Protein AF-A0A9X3MSH6-F1 (afdb_monomer)

Sequence (312 aa):
MRGTDGAGSTRRVRLQATALGAIVAVDGIVASFLGAPAWLAVLYVVLGCALAWARIAFARPRRGAAPEPPPAESPAVATTADAGAAAARRAIGYTCVPNTSNGDLRGHTEDVTAFCEERGLALQTVVHDVESPGPESRPTLAWALEQIAKQQAEVLVVPRLRDLSSNVANLAPLLRWFESDQRTLMALDLQLDTSTEAGRLAAVAIVGVGGWEHERISERTRRGLEAARSRGGAQGRTAVADIPELQERIARLRDEGMTLQAIADVLNEEGVPTLRGGAMWRPSSVQRATGYRRPSAATRGIELPKLKPPEI

Organism: NCBI:txid490573

Foldseek 3Di:
DDDDDPVVVVVVVVVVLVVVLVVLLVVLVVCVVVPDDPVVSVVSNVVSVVVSVVCVVPPDDDDDDDDDDDDDDDDDDDDDDDDPPPQAAEEEEEFEEQDPPPPPVVVFVVVQVVVCVVVSHRYPYHDYHHDDPDLDDPVRVLVRLVCCLVLVGAEYEYQALCRLDVALQLCLVVLVVQLDCSHWYAYNVVRQTSNDPVNNVVSVVSSVVRVVVVVVVVVVVVVVLVVCVVVVNDPDQDALVVPVVSLVVLVVVVVVVDALQRSQVVCVVVPPQDSVRDPGGDSVSSCVSPVDDDDPPPSCRSPRDDHDPDDD

Solvent-accessible surface area (backbone atoms only — not comparable to full-atom values): 18529 Å² total; per-residue (Å²): 142,82,86,76,79,73,65,60,59,63,50,52,56,51,54,54,53,54,50,55,54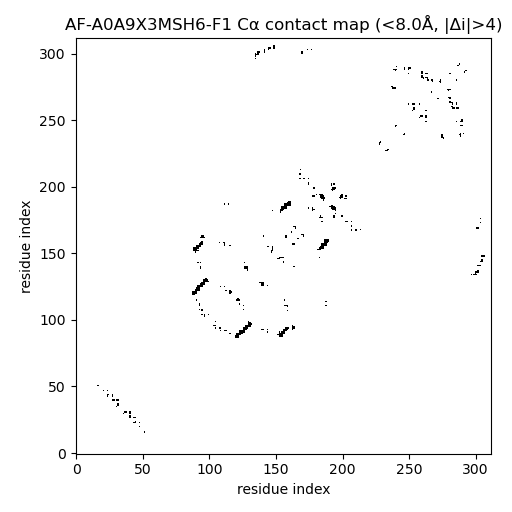,50,53,57,53,53,51,44,51,54,44,49,78,72,72,49,64,73,68,56,46,52,51,53,54,52,51,52,50,49,55,53,46,50,52,59,74,68,57,73,80,90,74,82,94,74,92,79,82,85,80,83,90,83,80,85,78,83,81,84,88,82,74,74,85,74,73,56,54,32,23,36,32,43,45,48,34,80,56,86,60,69,64,62,58,50,52,47,49,52,52,46,50,52,51,27,59,78,67,56,34,41,67,75,51,75,44,64,43,70,57,66,101,60,81,59,80,54,65,46,58,47,48,55,49,42,37,37,72,70,64,73,21,34,32,43,38,25,50,39,67,60,47,81,34,96,42,55,66,68,38,37,65,54,51,60,67,27,72,45,95,77,33,26,46,32,22,60,73,74,69,37,33,36,80,41,71,69,24,40,53,49,49,53,49,53,36,53,54,32,46,52,53,51,51,55,52,51,51,50,51,50,53,50,51,51,56,34,45,76,70,70,44,72,92,65,80,75,53,50,79,78,36,62,72,63,31,54,50,55,48,49,48,45,74,74,66,50,50,50,56,57,52,18,49,53,40,45,76,72,62,58,80,47,80,80,75,48,98,61,61,42,38,70,58,48,42,44,43,74,66,54,69,76,77,67,80,64,77,53,59,86,76,71,72,80,78,78,75,80,88,126

Secondary structure (DSSP, 8-state):
----TTHHHHHHHHHHHHHHHHHHHHHHHHHHHTT--HHHHHHHHHHHHHHHHHHHHH--------PPPPPPP--PPP-------PPPPEEEEEEEESS--HHHHHHHHHHHHHHHHHTT-EEEEEEEEE--SSS---HHHHHHHHHHHTTS-SEEEES-GGGS-SSHHHHHHHHHHT-STT-EEEETTTTEETTSHHHHHHHHHHHHHHHHHHHHHHHHHHHHHHHHHHTT--SSS--GGG-HHHHHHHHHHHHTT--HHHHHHHHHHTTPPPTT--SS--HHHHHHHTT-PPPP-------PPPPPPP--

Mean predicted aligned error: 18.39 Å

InterPro domains:
  IPR006119 Resolvase, N-terminal catalytic domain [PF00239] (92-233)
  IPR006119 Resolvase, N-terminal catalytic domain [PS51736] (90-232)
  IPR006119 Resolvase, N-terminal catalytic domain [SM00857] (91-234)
  IPR036162 Resolvase-like, N-terminal catalytic domain superfamily [G3DSA:3.40.50.1390] (87-241)
  IPR036162 Resolvase-like, N-terminal catalytic domain superfamily [SSF53041] (90-232)
  IPR050639 Site-specific recombinase resolvase [PTHR30461] (108-289)

Radius of gyration: 30.48 Å; Cα contacts (8 Å, |Δi|>4): 297; chains: 1; bounding box: 66×67×85 Å

pLDDT: mean 75.5, std 17.94, range [31.62, 98.12]

Nearest PDB structures (foldseek):
  3g13-assembly1_A  TM=7.850E-01  e=4.3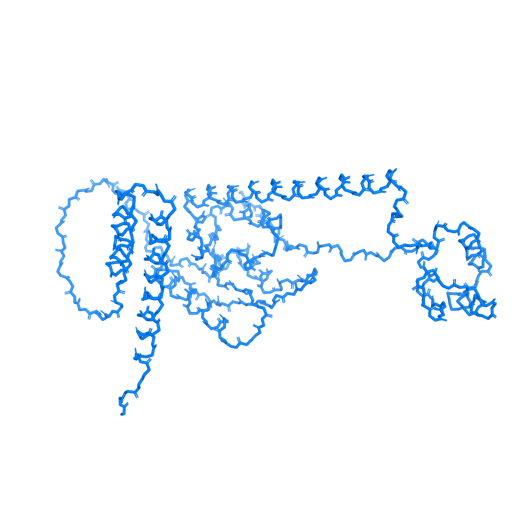08E-06  Clostridioides difficile 630
  6dgc-assembly2_C  TM=8.596E-01  e=5.372E-04  Sulfolobus sp. L00 11
  6dgc-assembly2_D  TM=7.191E-01  e=2.632E-03  Sulfolobus sp. L00 11
  6mmp-assembly1_A  TM=4.135E-01  e=2.305E-01  Rattus norvegicus
  6mmi-assembly1_C  TM=3.729E-01  e=2.750E-01  Rattus norvegicus

Structure (mmCIF, N/CA/C/O backbone):
data_AF-A0A9X3MSH6-F1
#
_entry.id   AF-A0A9X3MSH6-F1
#
loop_
_atom_site.group_PDB
_atom_site.id
_atom_site.type_symbol
_atom_site.label_atom_id
_atom_site.label_alt_id
_atom_site.label_comp_id
_atom_site.label_asym_id
_atom_site.label_entity_id
_atom_site.label_seq_id
_atom_site.pdbx_PDB_ins_code
_atom_site.Cartn_x
_atom_site.Cartn_y
_atom_site.Cartn_z
_atom_site.occupancy
_atom_site.B_iso_or_equiv
_atom_site.auth_seq_id
_atom_site.auth_comp_id
_atom_site.auth_asym_id
_atom_site.auth_atom_id
_atom_site.pdbx_PDB_model_num
ATOM 1 N N . MET A 1 1 ? 14.018 -8.384 43.658 1.00 40.84 1 MET A N 1
ATOM 2 C CA . MET A 1 1 ? 15.058 -7.530 43.042 1.00 40.84 1 MET A CA 1
ATOM 3 C C . MET A 1 1 ? 14.356 -6.428 42.257 1.00 40.84 1 MET A C 1
ATOM 5 O O . MET A 1 1 ? 13.610 -6.733 41.339 1.00 40.84 1 MET A O 1
ATOM 9 N N . ARG A 1 2 ? 14.475 -5.178 42.722 1.00 43.47 2 ARG A N 1
ATOM 10 C CA . ARG A 1 2 ? 13.930 -3.943 42.121 1.00 43.47 2 ARG A CA 1
ATOM 11 C C . ARG A 1 2 ? 15.082 -3.168 41.469 1.00 43.47 2 ARG A C 1
ATOM 13 O O . ARG A 1 2 ? 16.170 -3.167 42.032 1.00 43.47 2 ARG A O 1
ATOM 20 N N . GLY A 1 3 ? 14.775 -2.418 40.408 1.00 43.56 3 GLY A N 1
ATOM 21 C CA . GLY A 1 3 ? 15.677 -1.481 39.715 1.00 43.56 3 GLY A CA 1
ATOM 22 C C . GLY A 1 3 ? 16.283 -2.143 38.475 1.00 43.56 3 GLY A C 1
ATOM 23 O O . GLY A 1 3 ? 16.769 -3.253 38.590 1.00 43.56 3 GLY A O 1
ATOM 24 N N . THR A 1 4 ? 16.236 -1.573 37.267 1.00 48.19 4 THR A N 1
ATOM 25 C CA . THR A 1 4 ? 16.742 -0.225 36.956 1.00 48.19 4 THR A CA 1
ATOM 26 C C . THR A 1 4 ? 16.254 0.362 35.614 1.00 48.19 4 THR A C 1
ATOM 28 O O . THR A 1 4 ? 16.920 1.240 35.095 1.00 48.19 4 THR A O 1
ATOM 31 N N . ASP A 1 5 ? 15.112 -0.006 35.025 1.00 49.47 5 ASP A N 1
ATOM 32 C CA . ASP A 1 5 ? 14.883 0.389 33.607 1.00 49.47 5 ASP A CA 1
ATOM 33 C C . ASP A 1 5 ? 14.123 1.716 33.375 1.00 49.47 5 ASP A C 1
ATOM 35 O O . ASP A 1 5 ? 14.126 2.264 32.274 1.00 49.47 5 ASP A O 1
ATOM 39 N N . GLY A 1 6 ? 13.542 2.324 34.417 1.00 45.12 6 GLY A N 1
ATOM 40 C CA . GLY A 1 6 ? 12.770 3.577 34.296 1.00 45.12 6 GLY A CA 1
ATOM 41 C C . GLY A 1 6 ? 13.587 4.881 34.315 1.00 45.12 6 GLY A C 1
ATOM 42 O O . GLY A 1 6 ? 13.075 5.943 33.954 1.00 45.12 6 GLY A O 1
ATOM 43 N N . ALA A 1 7 ? 14.854 4.834 34.736 1.00 47.25 7 ALA A N 1
ATOM 44 C CA . ALA A 1 7 ? 15.689 6.032 34.887 1.00 47.25 7 ALA A CA 1
ATOM 45 C C . ALA A 1 7 ? 16.349 6.483 33.566 1.00 47.25 7 ALA A C 1
ATOM 47 O O . ALA A 1 7 ? 16.775 7.632 33.439 1.00 47.25 7 ALA A O 1
ATOM 48 N N . GLY A 1 8 ? 16.428 5.594 32.568 1.00 45.44 8 GLY A N 1
ATOM 49 C CA . GLY A 1 8 ? 17.098 5.860 31.293 1.00 45.44 8 GLY A CA 1
ATOM 50 C C .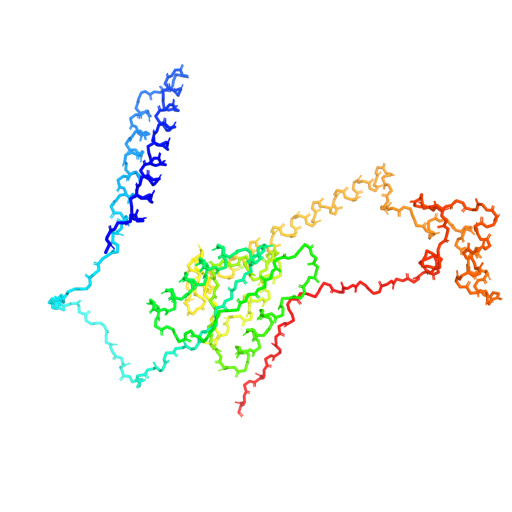 GLY A 1 8 ? 16.282 6.710 30.313 1.00 45.44 8 GLY A C 1
ATOM 51 O O . GLY A 1 8 ? 16.854 7.547 29.613 1.00 45.44 8 GLY A O 1
ATOM 52 N N . SER A 1 9 ? 14.955 6.539 30.268 1.00 50.00 9 SER A N 1
ATOM 53 C CA . SER A 1 9 ? 14.085 7.267 29.327 1.00 50.00 9 SER A CA 1
ATOM 54 C C . SER A 1 9 ? 13.833 8.709 29.775 1.00 50.00 9 SER A C 1
ATOM 56 O O . SER A 1 9 ? 13.952 9.643 28.984 1.00 50.00 9 SER A O 1
ATOM 58 N N . THR A 1 10 ? 13.614 8.914 31.075 1.00 53.12 10 THR A N 1
ATOM 59 C CA . THR A 1 10 ? 13.426 10.240 31.683 1.00 53.12 10 THR A CA 1
ATOM 60 C C . THR A 1 10 ? 14.673 11.118 31.571 1.00 53.12 10 THR A C 1
ATOM 62 O O . THR A 1 10 ? 14.549 12.336 31.436 1.00 53.12 10 THR A O 1
ATOM 65 N N . ARG A 1 11 ? 15.878 10.531 31.551 1.00 51.97 11 ARG A N 1
ATOM 66 C CA . ARG A 1 11 ? 17.133 11.274 31.356 1.00 51.97 11 ARG A CA 1
ATOM 67 C C . ARG A 1 11 ? 17.339 11.706 29.899 1.00 51.97 11 ARG A C 1
ATOM 69 O O . ARG A 1 11 ? 17.747 12.840 29.674 1.00 51.97 11 ARG A O 1
ATOM 76 N N . ARG A 1 12 ? 16.995 10.860 28.916 1.00 54.19 12 ARG A N 1
ATOM 77 C CA . ARG A 1 12 ? 17.108 11.196 27.479 1.00 54.19 12 ARG A CA 1
ATOM 78 C C . ARG A 1 12 ? 16.113 12.272 27.045 1.00 54.19 12 ARG A C 1
ATOM 80 O O . ARG A 1 12 ? 16.507 13.198 26.346 1.00 54.19 12 ARG A O 1
ATOM 87 N N . VAL A 1 13 ? 14.869 12.206 27.525 1.00 57.00 13 VAL A N 1
ATOM 88 C CA . VAL A 1 13 ? 13.840 13.217 27.215 1.00 57.00 13 VAL A CA 1
ATOM 89 C C . VAL A 1 13 ? 14.193 14.577 27.831 1.00 57.00 13 VAL A C 1
ATOM 91 O O . VAL A 1 13 ? 14.039 15.607 27.177 1.00 57.00 13 VAL A O 1
ATOM 94 N N . ARG A 1 14 ? 14.757 14.598 29.050 1.00 54.31 14 ARG A N 1
ATOM 95 C CA . ARG A 1 14 ? 15.257 15.837 29.675 1.00 54.31 14 ARG A CA 1
ATOM 96 C C . ARG A 1 14 ? 16.461 16.426 28.931 1.00 54.31 14 ARG A C 1
ATOM 98 O O . ARG A 1 14 ? 16.490 17.635 28.739 1.00 54.31 14 ARG A O 1
ATOM 105 N N . LEU A 1 15 ? 17.395 15.593 28.458 1.00 55.84 15 LEU A N 1
ATOM 106 C CA . LEU A 1 15 ? 18.552 16.039 27.666 1.00 55.84 15 LEU A CA 1
ATOM 107 C C . LEU A 1 15 ? 18.157 16.610 26.291 1.00 55.84 15 LEU A C 1
ATOM 109 O O . LEU A 1 15 ? 18.722 17.615 25.859 1.00 55.84 15 LEU A O 1
ATOM 113 N N . GLN A 1 16 ? 17.166 16.017 25.616 1.00 55.81 16 GLN A N 1
ATOM 114 C CA . GLN A 1 16 ? 16.663 16.521 24.331 1.00 55.81 16 GLN A CA 1
ATOM 115 C C . GLN A 1 16 ? 15.885 17.838 24.481 1.00 55.81 16 GLN A C 1
ATOM 117 O O . GLN A 1 16 ? 16.025 18.729 23.643 1.00 55.81 16 GLN A O 1
ATOM 122 N N . ALA A 1 17 ? 15.135 18.009 25.575 1.00 53.81 17 ALA A N 1
ATOM 123 C CA . ALA A 1 17 ? 14.451 19.266 25.881 1.00 53.81 17 ALA A CA 1
ATOM 124 C C . ALA A 1 17 ? 15.436 20.409 26.195 1.00 53.81 17 ALA A C 1
ATOM 126 O O . ALA A 1 17 ? 15.242 21.530 25.727 1.00 53.81 17 ALA A O 1
ATOM 127 N N . THR A 1 18 ? 16.532 20.130 26.913 1.00 58.53 18 THR A N 1
ATOM 128 C CA . THR A 1 18 ? 17.587 21.130 27.159 1.00 58.53 18 THR A CA 1
ATOM 129 C C . THR A 1 18 ? 18.365 21.502 25.894 1.00 58.53 18 THR A C 1
ATOM 131 O O . THR A 1 18 ? 18.750 22.658 25.743 1.00 58.53 18 THR A O 1
ATOM 134 N N . ALA A 1 19 ? 18.556 20.565 24.957 1.00 57.84 19 ALA A N 1
ATOM 135 C CA . ALA A 1 19 ? 19.253 20.831 23.696 1.00 57.84 19 ALA A CA 1
ATOM 136 C C . ALA A 1 19 ? 18.435 21.728 22.747 1.00 57.84 19 ALA A C 1
ATOM 138 O O . ALA A 1 19 ? 18.983 22.658 22.162 1.00 57.84 19 ALA A O 1
ATOM 139 N N . LEU A 1 20 ? 17.119 21.509 22.643 1.00 58.44 20 LEU A N 1
ATOM 140 C CA . LEU A 1 20 ? 16.232 22.356 21.831 1.00 58.44 20 LEU A CA 1
ATOM 141 C C . LEU A 1 20 ? 16.085 23.772 22.410 1.00 58.44 20 LEU A C 1
ATOM 143 O O . LEU A 1 20 ? 16.087 24.738 21.652 1.00 58.44 20 LEU A O 1
ATOM 147 N N . GLY A 1 21 ? 16.032 23.914 23.740 1.00 56.41 21 GLY A N 1
ATOM 148 C CA . GLY A 1 21 ? 16.024 25.228 24.395 1.00 56.41 21 GLY A CA 1
ATOM 149 C C . GLY A 1 21 ? 17.319 26.021 24.177 1.00 56.41 21 GLY A C 1
ATOM 150 O O . GLY A 1 21 ? 17.270 27.229 23.954 1.00 56.41 21 GLY A O 1
ATOM 151 N N . ALA A 1 22 ? 18.473 25.344 24.173 1.00 61.78 22 ALA A N 1
ATOM 152 C CA . ALA A 1 22 ? 19.767 25.978 23.919 1.00 61.78 22 ALA A CA 1
ATOM 153 C C . ALA A 1 22 ? 19.915 26.465 22.465 1.00 61.78 22 ALA A C 1
ATOM 155 O O . ALA A 1 22 ? 20.451 27.547 22.243 1.00 61.78 22 ALA A O 1
ATOM 156 N N . ILE A 1 23 ? 19.397 25.718 21.482 1.00 65.00 23 ILE A N 1
ATOM 157 C CA . ILE A 1 23 ? 19.461 26.101 20.060 1.00 65.00 23 ILE A CA 1
ATOM 158 C C . ILE A 1 23 ? 18.631 27.366 19.787 1.00 65.00 23 ILE A C 1
ATOM 160 O O . ILE A 1 23 ? 19.117 28.285 19.135 1.00 65.00 23 ILE A O 1
ATOM 164 N N . VAL A 1 24 ? 17.422 27.467 20.351 1.00 59.78 24 VAL A N 1
ATOM 165 C CA . VAL A 1 24 ? 16.549 28.647 20.174 1.00 59.78 24 VAL A CA 1
ATOM 166 C C . VAL A 1 24 ? 17.110 29.890 20.882 1.00 59.78 24 VAL A C 1
ATOM 168 O O . VAL A 1 24 ? 16.964 31.006 20.385 1.00 59.78 24 VAL A O 1
ATOM 171 N N . ALA A 1 25 ? 17.801 29.716 22.014 1.00 57.38 25 ALA A N 1
ATOM 172 C CA . ALA A 1 25 ? 18.450 30.818 22.725 1.00 57.38 25 ALA A CA 1
ATOM 173 C C . ALA A 1 25 ? 19.680 31.368 21.979 1.00 57.38 25 ALA A C 1
ATOM 175 O O . ALA A 1 25 ? 19.896 32.579 21.970 1.00 57.38 25 ALA A O 1
ATOM 176 N N . VAL A 1 26 ? 20.466 30.503 21.327 1.00 64.69 26 VAL A N 1
ATOM 177 C CA . VAL A 1 26 ? 21.629 30.920 20.525 1.00 64.69 26 VAL A CA 1
ATOM 178 C C . VAL A 1 26 ? 21.187 31.699 19.280 1.00 64.69 26 VAL A C 1
ATOM 180 O O . VAL A 1 26 ? 21.786 32.727 18.970 1.00 64.69 26 VAL A O 1
ATOM 183 N N . ASP A 1 27 ? 20.096 31.294 18.628 1.00 60.06 27 ASP A N 1
ATOM 184 C CA . ASP A 1 27 ? 19.586 31.965 17.421 1.00 60.06 27 ASP 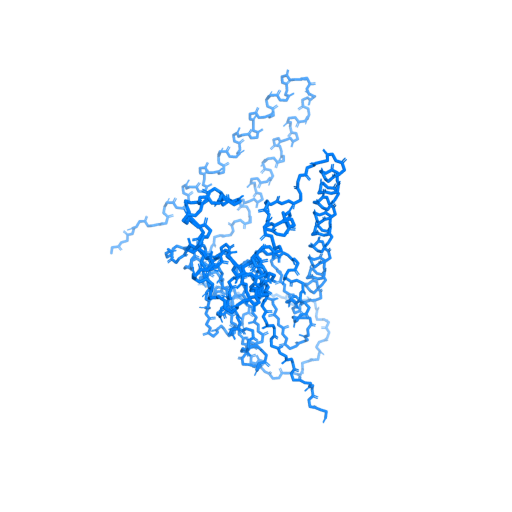A CA 1
ATOM 185 C C . ASP A 1 27 ? 19.000 33.362 17.716 1.00 60.06 27 ASP A C 1
ATOM 187 O O . ASP A 1 27 ? 19.209 34.317 16.966 1.00 60.06 27 ASP A O 1
ATOM 191 N N . GLY A 1 28 ? 18.350 33.536 18.875 1.00 58.09 28 GLY A N 1
ATOM 192 C CA . GLY A 1 28 ? 17.875 34.849 19.335 1.00 58.09 28 GLY A CA 1
ATOM 193 C C . GLY A 1 28 ? 19.005 35.843 19.650 1.00 58.09 28 GLY A C 1
ATOM 194 O O . GLY A 1 28 ? 18.851 37.054 19.449 1.00 58.09 28 GLY A O 1
ATOM 195 N N . ILE A 1 29 ? 20.164 35.343 20.095 1.00 60.81 29 ILE A N 1
ATOM 196 C CA . ILE A 1 29 ? 21.363 36.162 20.330 1.00 60.81 29 ILE A CA 1
ATOM 197 C C . ILE A 1 29 ? 21.981 36.579 18.988 1.00 60.81 29 ILE A C 1
ATOM 199 O O . ILE A 1 29 ? 22.297 37.755 18.809 1.00 60.81 29 ILE A O 1
ATOM 203 N N . VAL A 1 30 ? 22.071 35.668 18.012 1.00 64.19 30 VAL A N 1
ATOM 204 C CA . VAL A 1 30 ? 22.568 35.970 16.654 1.00 64.19 30 VAL A CA 1
ATOM 205 C C . VAL A 1 30 ? 21.676 36.997 15.941 1.00 64.19 30 VAL A C 1
ATOM 207 O O . VAL A 1 30 ? 22.193 37.944 15.348 1.00 64.19 30 VAL A O 1
ATOM 210 N N . ALA A 1 31 ? 20.349 36.896 16.074 1.00 58.22 31 ALA A N 1
ATOM 211 C CA . ALA A 1 31 ? 19.411 37.879 15.524 1.00 58.22 31 ALA A CA 1
ATOM 212 C C . ALA A 1 31 ? 19.576 39.286 16.139 1.00 58.22 31 ALA A C 1
ATOM 214 O O . ALA A 1 31 ? 19.413 40.288 15.441 1.00 58.22 31 ALA A O 1
ATOM 215 N N . SER A 1 32 ? 19.963 39.379 17.419 1.00 59.44 32 SER A N 1
ATOM 216 C CA . SER A 1 32 ? 20.231 40.663 18.090 1.00 59.44 32 SER A CA 1
ATOM 217 C C . SER A 1 32 ? 21.532 41.321 17.608 1.00 59.44 32 SER A C 1
ATOM 219 O O . SER A 1 32 ? 21.587 42.542 17.474 1.00 59.44 32 SER A O 1
ATOM 221 N N . PHE A 1 33 ? 22.561 40.533 17.270 1.00 65.94 33 PHE A N 1
ATOM 222 C CA . PHE A 1 33 ? 23.806 41.048 16.677 1.00 65.94 33 PHE A CA 1
ATOM 223 C C . PHE A 1 33 ? 23.645 41.521 15.218 1.00 65.94 33 PHE A C 1
ATOM 225 O O . PHE A 1 33 ? 24.469 42.296 14.739 1.00 65.94 33 PHE A O 1
ATOM 232 N N . LEU A 1 34 ? 22.571 41.116 14.530 1.00 68.31 34 LEU A N 1
ATOM 233 C CA . LEU A 1 34 ? 22.235 41.511 13.151 1.00 68.31 34 LEU A CA 1
ATOM 234 C C . LEU A 1 34 ? 21.263 42.709 13.061 1.00 68.31 34 LEU A C 1
ATOM 236 O O . LEU A 1 34 ? 20.767 43.017 11.979 1.00 68.31 34 LEU A O 1
ATOM 240 N N . GLY A 1 35 ? 21.002 43.407 14.175 1.00 70.44 35 GLY A N 1
ATOM 241 C CA . GLY A 1 35 ? 20.212 44.646 14.193 1.00 70.44 35 GLY A CA 1
ATOM 242 C C . GLY A 1 35 ? 18.698 44.455 14.330 1.00 70.44 35 GLY A C 1
ATOM 243 O O . GLY A 1 35 ? 17.941 45.394 14.082 1.00 70.44 35 GLY A O 1
ATOM 244 N N . ALA A 1 36 ? 18.234 43.268 14.733 1.00 71.00 36 ALA A N 1
ATOM 245 C CA . ALA A 1 36 ? 16.824 43.068 15.047 1.00 71.00 36 ALA A CA 1
ATOM 246 C C . ALA A 1 36 ? 16.426 43.836 16.327 1.00 71.00 36 ALA A C 1
ATOM 248 O O . ALA A 1 36 ? 17.196 43.893 17.291 1.00 71.00 36 ALA A O 1
ATOM 249 N N . PRO A 1 37 ? 15.217 44.418 16.381 1.00 78.31 37 PRO A N 1
ATOM 250 C CA . PRO A 1 37 ? 14.759 45.152 17.552 1.00 78.31 37 PRO A CA 1
ATOM 251 C C . PRO A 1 37 ? 14.544 44.219 18.755 1.00 78.31 37 PRO A C 1
ATOM 253 O O . PRO A 1 37 ? 13.949 43.149 18.636 1.00 78.31 37 PRO A O 1
ATOM 256 N N . ALA A 1 38 ? 14.992 44.656 19.937 1.00 72.25 38 ALA A N 1
ATOM 257 C CA . ALA A 1 38 ? 15.083 43.844 21.159 1.00 72.25 38 ALA A CA 1
ATOM 258 C C . ALA A 1 38 ? 13.763 43.175 21.607 1.00 72.25 38 ALA A C 1
ATOM 260 O O . ALA A 1 38 ? 13.786 42.157 22.298 1.00 72.25 38 ALA A O 1
ATOM 261 N N . TRP A 1 39 ? 12.607 43.700 21.186 1.00 76.50 39 TRP A N 1
ATOM 262 C CA . TRP A 1 39 ? 11.301 43.107 21.485 1.00 76.50 39 TRP A CA 1
ATOM 263 C C . TRP A 1 39 ? 11.087 41.743 20.806 1.00 76.50 39 TRP A C 1
ATOM 265 O O . TRP A 1 39 ? 10.367 40.904 21.348 1.00 76.50 39 TRP A O 1
ATOM 275 N N . LEU A 1 40 ? 11.744 41.474 19.669 1.00 71.94 40 LEU A N 1
ATOM 276 C CA . LEU A 1 40 ? 11.672 40.172 18.998 1.00 71.94 40 LEU A CA 1
ATOM 277 C C . LEU A 1 40 ? 12.364 39.078 19.815 1.00 71.94 40 LEU A C 1
ATOM 279 O O . LEU A 1 40 ? 11.826 37.981 19.932 1.00 71.94 40 LEU A O 1
ATOM 283 N N . ALA A 1 41 ? 13.505 39.374 20.441 1.00 66.75 41 ALA A N 1
ATOM 284 C CA . ALA A 1 41 ? 14.198 38.411 21.298 1.00 66.75 41 ALA A CA 1
ATOM 285 C C . ALA A 1 41 ? 13.325 37.994 22.495 1.00 66.75 41 ALA A C 1
ATOM 287 O O . ALA A 1 41 ? 13.230 36.811 22.820 1.00 66.75 41 ALA A O 1
ATOM 288 N N . VAL A 1 42 ? 12.612 38.953 23.096 1.00 74.94 42 VAL A N 1
ATOM 289 C CA . VAL A 1 42 ? 11.652 38.687 24.179 1.00 74.94 42 VAL A CA 1
ATOM 290 C C . VAL A 1 42 ? 10.501 37.805 23.685 1.00 74.94 42 VAL A C 1
ATOM 292 O O . VAL A 1 42 ? 10.144 36.840 24.359 1.00 74.94 42 VAL A O 1
ATOM 295 N N . LEU A 1 43 ? 9.968 38.070 22.488 1.00 79.12 43 LEU A N 1
ATOM 296 C CA . LEU A 1 43 ? 8.905 37.261 21.883 1.00 79.12 43 LEU A CA 1
ATOM 297 C C . LEU A 1 43 ? 9.344 35.800 21.670 1.00 79.12 43 LEU A C 1
ATOM 299 O O . LEU A 1 43 ? 8.599 34.879 22.003 1.00 79.12 43 LEU A O 1
ATOM 303 N N . TYR A 1 44 ? 10.564 35.583 21.168 1.00 74.19 44 TYR A N 1
ATOM 304 C CA . TYR A 1 44 ? 11.122 34.245 20.938 1.00 74.19 44 TYR A CA 1
ATOM 305 C C . TYR A 1 44 ? 11.344 33.469 22.239 1.00 74.19 44 TYR A C 1
ATOM 307 O O . TYR A 1 44 ? 11.013 32.284 22.310 1.00 74.19 44 TYR A O 1
ATOM 315 N N . VAL A 1 45 ? 11.845 34.127 23.288 1.00 76.94 45 VAL A N 1
ATOM 316 C CA . VAL A 1 45 ? 12.023 33.505 24.611 1.00 76.94 45 VAL A CA 1
ATOM 317 C C . VAL A 1 45 ? 10.672 33.131 25.221 1.00 76.94 45 VAL A C 1
ATOM 319 O O . VAL A 1 45 ? 10.513 32.017 25.718 1.00 76.94 45 VAL A O 1
ATOM 322 N N . VAL A 1 46 ? 9.675 34.016 25.140 1.00 79.00 46 VAL A N 1
ATOM 323 C CA . VAL A 1 46 ? 8.319 33.744 25.645 1.00 79.00 46 VAL A CA 1
ATOM 324 C C . VAL A 1 46 ? 7.672 32.583 24.885 1.00 79.00 46 VAL A C 1
ATOM 326 O O . VAL A 1 46 ? 7.118 31.683 25.516 1.00 79.00 46 VAL A O 1
ATOM 329 N N . LEU A 1 47 ? 7.795 32.547 23.555 1.00 82.56 47 LEU A N 1
ATOM 330 C CA . LEU A 1 47 ? 7.273 31.457 22.727 1.00 82.56 47 LEU A CA 1
ATOM 331 C C . LEU A 1 47 ? 7.976 30.123 23.030 1.00 82.56 47 LEU A C 1
ATOM 333 O O . LEU A 1 47 ? 7.313 29.095 23.171 1.00 82.56 47 LEU A O 1
ATOM 337 N N . GLY A 1 48 ? 9.302 30.135 23.198 1.00 77.75 48 GLY A N 1
ATOM 338 C CA . GLY A 1 48 ? 10.082 28.959 23.586 1.00 77.75 48 GLY A CA 1
ATOM 339 C C . GLY A 1 48 ? 9.679 28.414 24.960 1.00 77.75 48 GLY A C 1
ATOM 340 O O . GLY A 1 48 ? 9.444 27.212 25.106 1.00 77.75 48 GLY A O 1
ATOM 341 N N . CYS A 1 49 ? 9.511 29.294 25.950 1.00 79.19 49 CYS A N 1
ATOM 342 C CA . CYS A 1 49 ? 9.022 28.934 27.281 1.00 79.19 49 CYS A CA 1
ATOM 343 C C . CYS A 1 49 ? 7.584 28.393 27.245 1.00 79.19 49 CYS A C 1
ATOM 345 O O . CYS A 1 49 ? 7.297 27.402 27.914 1.00 79.19 49 CYS A O 1
ATOM 347 N N . ALA A 1 50 ? 6.697 28.983 26.438 1.00 76.62 50 ALA A N 1
ATOM 348 C CA . ALA A 1 50 ? 5.315 28.526 26.284 1.00 76.62 50 ALA A CA 1
ATOM 349 C C . ALA A 1 50 ? 5.233 27.130 25.645 1.00 76.62 50 ALA A C 1
ATOM 351 O O . ALA A 1 50 ? 4.487 26.278 26.124 1.00 76.62 50 ALA A O 1
ATOM 352 N N . LEU A 1 51 ? 6.041 26.857 24.616 1.00 77.69 51 LEU A N 1
ATOM 353 C CA . LEU A 1 51 ? 6.110 25.541 23.971 1.00 77.69 51 LEU A CA 1
ATOM 354 C C . LEU A 1 51 ? 6.723 24.474 24.890 1.00 77.69 51 LEU A C 1
ATOM 356 O O . LEU A 1 51 ? 6.251 23.333 24.915 1.00 77.69 51 LEU A O 1
ATOM 360 N N . ALA A 1 52 ? 7.741 24.837 25.676 1.00 70.69 52 ALA A N 1
ATOM 361 C CA . ALA A 1 52 ? 8.317 23.958 26.690 1.00 70.69 52 ALA A CA 1
ATOM 362 C C . ALA A 1 52 ? 7.307 23.649 27.808 1.00 70.69 52 ALA A C 1
ATOM 364 O O . ALA A 1 52 ? 7.140 22.487 28.183 1.00 70.69 52 ALA A O 1
ATOM 365 N N . TRP A 1 53 ? 6.582 24.663 28.292 1.00 77.56 53 TRP A N 1
ATOM 366 C CA . TRP A 1 53 ? 5.538 24.502 29.302 1.00 77.56 53 TRP A CA 1
ATOM 367 C C . TRP A 1 53 ? 4.363 23.667 28.785 1.00 77.56 53 TRP A C 1
ATOM 369 O O . TRP A 1 53 ? 3.951 22.736 29.468 1.00 77.56 53 TRP A O 1
ATOM 379 N N . ALA A 1 54 ? 3.890 23.899 27.557 1.00 72.25 54 ALA A N 1
ATOM 380 C CA . ALA A 1 54 ? 2.827 23.106 26.935 1.00 72.25 54 ALA A CA 1
ATOM 381 C C . ALA A 1 54 ? 3.213 21.624 26.811 1.00 72.25 54 ALA A C 1
ATOM 383 O O . ALA A 1 54 ? 2.399 20.749 27.098 1.00 72.25 54 ALA A O 1
ATOM 384 N N . ARG A 1 55 ? 4.474 21.321 26.468 1.00 71.12 55 ARG A N 1
ATOM 385 C CA . ARG A 1 55 ? 4.977 19.938 26.439 1.00 71.12 55 ARG A CA 1
ATOM 386 C C . ARG A 1 55 ? 5.045 19.290 27.819 1.00 71.12 55 ARG A C 1
ATOM 388 O O . ARG A 1 55 ? 4.775 18.100 27.922 1.00 71.12 55 ARG A O 1
ATOM 395 N N . ILE A 1 56 ? 5.396 20.039 28.863 1.00 68.38 56 ILE A N 1
ATOM 396 C CA . ILE A 1 56 ? 5.429 19.531 30.245 1.00 68.38 56 ILE A CA 1
ATOM 397 C C . ILE A 1 56 ? 4.004 19.355 30.791 1.00 68.38 56 ILE A C 1
ATOM 399 O O . ILE A 1 56 ? 3.724 18.352 31.440 1.00 68.38 56 ILE A O 1
ATOM 403 N N . ALA A 1 57 ? 3.097 20.285 30.488 1.00 64.69 57 ALA A N 1
ATOM 404 C CA . ALA A 1 57 ? 1.709 20.269 30.941 1.00 64.69 57 ALA A CA 1
ATOM 405 C C . ALA A 1 57 ? 0.864 19.179 30.253 1.00 64.69 57 ALA A C 1
ATOM 407 O O . ALA A 1 57 ? -0.019 18.604 30.887 1.00 64.69 57 ALA A O 1
ATOM 408 N N . PHE A 1 58 ? 1.152 18.852 28.986 1.00 58.62 58 PHE A N 1
ATOM 409 C CA . PHE A 1 58 ? 0.474 17.777 28.244 1.00 58.62 58 PHE A CA 1
ATOM 410 C C . PHE A 1 58 ? 1.186 16.416 28.289 1.00 58.62 58 PHE A C 1
ATOM 412 O O . PHE A 1 58 ? 0.605 15.414 27.871 1.00 58.62 58 PHE A O 1
ATOM 419 N N . ALA A 1 59 ? 2.400 16.326 28.838 1.00 48.75 59 ALA A N 1
ATOM 420 C CA . ALA A 1 59 ? 3.043 15.045 29.125 1.00 48.75 59 ALA A CA 1
ATOM 421 C C . ALA A 1 59 ? 2.426 14.417 30.387 1.00 48.75 59 ALA A C 1
ATOM 423 O O . ALA A 1 59 ? 2.983 14.492 31.483 1.00 48.75 59 ALA A O 1
ATOM 424 N N . ARG A 1 60 ? 1.251 13.793 30.250 1.00 44.66 60 ARG A N 1
ATOM 425 C CA . ARG A 1 60 ? 0.622 13.054 31.354 1.00 44.66 60 ARG A CA 1
ATOM 426 C C . ARG A 1 60 ? 1.457 11.816 31.722 1.00 44.66 60 ARG A C 1
ATOM 428 O O . ARG A 1 60 ? 1.763 11.008 30.843 1.00 44.66 60 ARG A O 1
ATOM 435 N N . PRO A 1 61 ? 1.796 11.600 33.005 1.00 37.88 61 PRO A N 1
ATOM 436 C CA . PRO A 1 61 ? 2.375 10.338 33.445 1.00 37.88 61 PRO A CA 1
ATOM 437 C C . PRO A 1 61 ? 1.289 9.250 33.488 1.00 37.88 61 PRO A C 1
ATOM 439 O O . PRO A 1 61 ? 0.305 9.377 34.211 1.00 37.88 61 PRO A O 1
ATOM 442 N N . ARG A 1 62 ? 1.477 8.147 32.746 1.00 47.25 62 ARG A N 1
ATOM 443 C CA . ARG A 1 62 ? 0.689 6.913 32.927 1.00 47.25 62 ARG A CA 1
ATOM 444 C C . ARG A 1 62 ? 0.978 6.346 34.323 1.00 47.25 62 ARG A C 1
ATOM 446 O O . ARG A 1 62 ? 2.100 5.898 34.565 1.00 47.25 62 ARG A O 1
ATOM 453 N N . ARG A 1 63 ? -0.010 6.325 35.228 1.00 38.91 63 ARG A N 1
ATOM 454 C CA . ARG A 1 63 ? -0.010 5.434 36.405 1.00 38.91 63 ARG A CA 1
ATOM 455 C C . ARG A 1 63 ? -1.402 5.240 37.017 1.00 38.91 63 ARG A C 1
ATOM 457 O O . ARG A 1 63 ? -1.989 6.201 37.485 1.00 38.91 63 ARG A O 1
ATOM 464 N N . GLY A 1 64 ? -1.805 3.965 37.082 1.00 37.81 64 GLY A N 1
ATOM 465 C CA . GLY A 1 64 ? -2.463 3.307 38.221 1.00 37.81 64 GLY A CA 1
ATOM 466 C C . GLY A 1 64 ? -3.885 3.738 38.585 1.00 37.81 64 GLY A C 1
ATOM 467 O O . GLY A 1 64 ? -4.084 4.814 39.128 1.00 37.81 64 GLY A O 1
ATOM 468 N N . ALA A 1 65 ? -4.846 2.836 38.377 1.00 43.97 65 ALA A N 1
ATOM 469 C CA . ALA A 1 65 ? -6.238 2.975 38.793 1.00 43.97 65 ALA A CA 1
ATOM 470 C C . ALA A 1 65 ? -6.422 3.077 40.325 1.00 43.97 65 ALA A C 1
ATOM 472 O O . ALA A 1 65 ? -5.858 2.282 41.079 1.00 43.97 65 ALA A O 1
ATOM 473 N N . ALA A 1 66 ? -7.287 4.004 40.746 1.00 41.94 66 ALA A N 1
ATOM 474 C CA . ALA A 1 66 ? -8.076 4.000 41.984 1.00 41.94 66 ALA A CA 1
ATOM 475 C C . ALA A 1 66 ? -9.402 4.753 41.693 1.00 41.94 66 ALA A C 1
ATOM 477 O O . ALA A 1 66 ? -9.392 5.621 40.819 1.00 41.94 66 ALA A O 1
ATOM 478 N N . PRO A 1 67 ? -10.542 4.407 42.326 1.00 49.22 67 PRO A N 1
ATOM 479 C CA . PRO A 1 67 ? -11.867 4.753 41.809 1.00 49.22 67 PRO A CA 1
ATOM 480 C C . PRO A 1 67 ? -12.233 6.218 42.074 1.00 49.22 67 PRO A C 1
ATOM 482 O O . PRO A 1 67 ? -12.104 6.710 43.194 1.00 49.22 67 PRO A O 1
ATOM 485 N N . GLU A 1 68 ? -12.709 6.897 41.034 1.00 41.12 68 GLU A N 1
ATOM 486 C CA . GLU A 1 68 ? -13.168 8.286 41.075 1.00 41.12 68 GLU A CA 1
ATOM 487 C C . GLU A 1 68 ? -14.674 8.341 41.424 1.00 41.12 68 GLU A C 1
ATOM 489 O O . GLU A 1 68 ? -15.443 7.522 40.911 1.00 41.12 68 GLU A O 1
ATOM 494 N N . PRO A 1 69 ? -15.124 9.255 42.308 1.00 50.62 69 PRO A N 1
ATOM 495 C CA . PRO A 1 69 ? -16.547 9.480 42.566 1.00 50.62 69 PRO A CA 1
ATOM 496 C C . PRO A 1 69 ? -17.214 10.186 41.367 1.00 50.62 69 PRO A C 1
ATOM 498 O O . PRO A 1 69 ? -16.542 10.923 40.646 1.00 50.62 69 PRO A O 1
ATOM 501 N N . PRO A 1 70 ? -18.524 9.986 41.128 1.00 50.56 70 PRO A N 1
ATOM 502 C CA . PRO A 1 70 ? -19.159 10.418 39.886 1.00 50.56 70 PRO A CA 1
ATOM 503 C C . PRO A 1 70 ? -19.259 11.952 39.796 1.00 50.56 70 PRO A C 1
ATOM 505 O O . PRO A 1 70 ? -19.724 12.585 40.748 1.00 50.56 70 PRO A O 1
ATOM 508 N N . PRO A 1 71 ? -18.877 12.570 38.663 1.00 48.69 71 PRO A N 1
ATOM 509 C CA . PRO A 1 71 ? -19.128 13.982 38.430 1.00 48.69 71 PRO A CA 1
ATOM 510 C C . PRO A 1 71 ? -20.592 14.233 38.044 1.00 48.69 71 PRO A C 1
ATOM 512 O O . PRO A 1 71 ? -21.213 13.469 37.307 1.00 48.69 71 PRO A O 1
ATOM 515 N N . ALA A 1 72 ? -21.115 15.336 38.579 1.00 39.34 72 ALA A N 1
ATOM 516 C CA . ALA A 1 72 ? -22.474 15.826 38.420 1.00 39.34 72 ALA A CA 1
ATOM 517 C C . ALA A 1 72 ? -22.883 16.062 36.954 1.00 39.34 72 ALA A C 1
ATOM 519 O O . ALA A 1 72 ? -22.114 16.567 36.136 1.00 39.34 72 ALA A O 1
ATOM 520 N N . GLU A 1 73 ? -24.141 15.729 36.678 1.00 45.47 73 GLU A N 1
ATOM 521 C CA . GLU A 1 73 ? -24.851 15.905 35.414 1.00 45.47 73 GLU A CA 1
ATOM 522 C C . GLU A 1 73 ? -25.043 17.380 35.015 1.00 45.47 73 GLU A C 1
ATOM 524 O O . GLU A 1 73 ? -25.450 18.220 35.821 1.00 45.47 73 GLU A O 1
ATOM 529 N N . SER A 1 74 ? -24.871 17.671 33.720 1.00 33.34 74 SER A N 1
ATOM 530 C CA . SER A 1 74 ? -25.636 18.703 33.001 1.00 33.34 74 SER A CA 1
ATOM 531 C C . SER A 1 74 ? -25.398 18.641 31.486 1.00 33.34 74 SER A C 1
ATOM 533 O O . SER A 1 74 ? -24.267 18.429 31.058 1.00 33.34 74 SER A O 1
ATOM 535 N N . PRO A 1 75 ? -26.415 18.930 30.656 1.00 45.09 75 PRO A N 1
ATOM 536 C CA . PRO A 1 75 ? -27.622 18.131 30.510 1.00 45.09 75 PRO A CA 1
ATOM 537 C C . PRO A 1 75 ? -27.676 17.443 29.137 1.00 45.09 75 PRO A C 1
ATOM 539 O O . PRO A 1 75 ? -27.066 17.866 28.155 1.00 45.09 75 PRO A O 1
ATOM 542 N N . ALA A 1 76 ? -28.461 16.372 29.101 1.00 37.19 76 ALA A N 1
ATOM 543 C CA . ALA A 1 76 ? -28.773 15.572 27.933 1.00 37.19 76 ALA A CA 1
ATOM 544 C C . ALA A 1 76 ? -29.391 16.385 26.779 1.00 37.19 76 ALA A C 1
ATOM 546 O O . ALA A 1 76 ? -30.330 17.155 26.974 1.00 37.19 76 ALA A O 1
ATOM 547 N N . VAL A 1 77 ? -28.941 16.094 25.556 1.00 36.84 77 VAL A N 1
ATOM 548 C CA . VAL A 1 77 ? -29.815 16.101 24.378 1.00 36.84 77 VAL A CA 1
ATOM 549 C C . VAL A 1 77 ? -30.186 14.647 24.105 1.00 36.84 77 VAL A C 1
ATOM 551 O O . VAL A 1 77 ? -29.343 13.754 24.147 1.00 36.84 77 VAL A O 1
ATOM 554 N N . ALA A 1 78 ? -31.485 14.436 23.937 1.00 34.38 78 ALA A N 1
ATOM 555 C CA . ALA A 1 78 ? -32.191 13.178 24.076 1.00 34.38 78 ALA A CA 1
ATOM 556 C C . ALA A 1 78 ? -31.664 12.017 23.213 1.00 34.38 78 ALA A C 1
ATOM 558 O O . ALA A 1 78 ? -31.673 12.043 21.986 1.00 34.38 78 ALA A O 1
ATOM 559 N N . THR A 1 79 ? -31.306 10.961 23.935 1.00 36.16 79 THR A N 1
ATOM 560 C CA . THR A 1 79 ? -31.539 9.537 23.695 1.00 36.16 79 THR A CA 1
ATOM 561 C C . THR A 1 79 ? -32.617 9.195 22.656 1.00 36.16 79 THR A C 1
ATOM 563 O O . THR A 1 79 ? -33.789 9.510 22.838 1.00 36.16 79 THR A O 1
ATOM 566 N N . THR A 1 80 ? -32.253 8.361 21.681 1.00 31.78 80 THR A N 1
ATOM 567 C CA . THR A 1 80 ? -32.996 7.112 21.454 1.00 31.78 80 THR A CA 1
ATOM 568 C C . THR A 1 80 ? -32.017 5.957 21.620 1.00 31.78 80 THR A C 1
ATOM 570 O O . THR A 1 80 ? -31.190 5.658 20.766 1.00 31.78 80 THR A O 1
ATOM 573 N N . ALA A 1 81 ? -32.059 5.381 22.816 1.00 41.72 81 ALA A N 1
ATOM 574 C CA . ALA A 1 81 ? -31.442 4.121 23.144 1.00 41.72 81 ALA A CA 1
ATOM 575 C C . ALA A 1 81 ? -32.382 3.042 22.620 1.00 41.72 81 ALA A C 1
ATOM 577 O O . ALA A 1 81 ? -33.406 2.761 23.237 1.00 41.72 81 ALA A O 1
ATOM 578 N N . ASP A 1 82 ? -32.021 2.476 21.477 1.00 38.59 82 ASP A N 1
ATOM 579 C CA . ASP A 1 82 ? -32.306 1.082 21.179 1.00 38.59 82 ASP A CA 1
ATOM 580 C C . ASP A 1 82 ? -31.175 0.527 20.308 1.00 38.59 82 ASP A C 1
ATOM 582 O O . ASP A 1 82 ? -31.140 0.710 19.095 1.00 38.59 82 ASP A O 1
A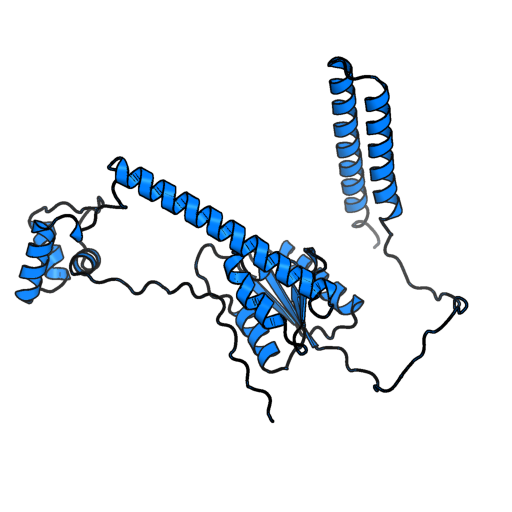TOM 586 N N . ALA A 1 83 ? -30.183 -0.075 20.958 1.00 34.84 83 ALA A N 1
ATOM 587 C CA . ALA A 1 83 ? -29.294 -1.058 20.354 1.00 34.84 83 ALA A CA 1
ATOM 588 C C . ALA A 1 83 ? -28.636 -1.826 21.502 1.00 34.84 83 ALA A C 1
ATOM 590 O O . ALA A 1 83 ? -27.827 -1.276 22.254 1.00 34.84 83 ALA A O 1
ATOM 591 N N . GLY A 1 84 ? -29.028 -3.090 21.675 1.00 31.62 84 GLY A N 1
ATOM 592 C CA . GLY A 1 84 ? -28.402 -4.002 22.628 1.00 31.62 84 GLY A CA 1
ATOM 593 C C . GLY A 1 84 ? -26.882 -3.991 22.482 1.00 31.62 84 GLY A C 1
ATOM 594 O O . GLY A 1 84 ? -26.390 -3.807 21.375 1.00 31.62 84 GLY A O 1
ATOM 595 N N . ALA A 1 85 ? -26.174 -4.148 23.608 1.00 40.31 85 ALA A N 1
ATOM 596 C CA . ALA A 1 85 ? -24.714 -4.163 23.737 1.00 40.31 85 ALA A CA 1
ATOM 597 C C . ALA A 1 85 ? -24.002 -4.518 22.420 1.00 40.31 85 ALA A C 1
ATOM 599 O O . ALA A 1 85 ? -23.844 -5.694 22.085 1.00 40.31 85 ALA A O 1
ATOM 600 N N . ALA A 1 86 ? -23.645 -3.488 21.645 1.00 53.22 86 ALA A N 1
ATOM 601 C CA . ALA A 1 86 ? -23.062 -3.672 20.329 1.00 53.22 86 ALA A CA 1
ATOM 602 C C . ALA A 1 86 ? -21.746 -4.428 20.512 1.00 53.22 86 ALA A C 1
ATOM 604 O O . ALA A 1 86 ? -20.841 -3.953 21.201 1.00 53.22 86 ALA A O 1
ATOM 605 N N . ALA A 1 87 ? -21.671 -5.641 19.962 1.00 69.56 87 ALA A N 1
ATOM 606 C CA . ALA A 1 87 ? -20.467 -6.450 20.022 1.00 69.56 87 ALA A CA 1
ATOM 607 C C . ALA A 1 87 ? -19.278 -5.627 19.503 1.00 69.56 87 ALA A C 1
ATOM 609 O O . ALA A 1 87 ? -19.391 -4.946 18.483 1.00 69.56 87 ALA A O 1
ATOM 610 N N . ALA A 1 88 ? -18.154 -5.672 20.222 1.00 85.00 88 ALA A N 1
ATOM 611 C CA . ALA A 1 88 ? -16.950 -4.937 19.855 1.00 85.00 88 ALA A CA 1
ATOM 612 C C . ALA A 1 88 ? -16.571 -5.221 18.393 1.00 85.00 88 ALA A C 1
ATOM 614 O O . ALA A 1 88 ? -16.437 -6.381 17.989 1.00 85.00 88 ALA A O 1
ATOM 615 N N . ARG A 1 89 ? -16.398 -4.154 17.604 1.00 93.62 89 ARG A N 1
ATOM 616 C CA . ARG A 1 89 ? -16.083 -4.256 16.174 1.00 93.62 89 ARG A CA 1
ATOM 617 C C . ARG A 1 89 ? -14.769 -5.003 15.989 1.00 93.62 89 ARG A C 1
ATOM 619 O O . ARG A 1 89 ? -13.774 -4.713 16.660 1.00 93.62 89 ARG A O 1
ATOM 626 N N . ARG A 1 90 ? -14.761 -5.970 15.074 1.00 96.44 90 ARG A N 1
ATOM 627 C CA . ARG A 1 90 ? -13.597 -6.836 14.832 1.00 96.44 90 ARG A CA 1
ATOM 628 C C . ARG A 1 90 ? -12.528 -6.082 14.048 1.00 96.44 90 ARG A C 1
ATOM 630 O O . ARG A 1 90 ? -12.820 -5.542 12.980 1.00 96.44 90 ARG A O 1
ATOM 637 N N . ALA A 1 91 ? -11.297 -6.084 14.549 1.00 97.12 91 ALA A N 1
ATOM 638 C CA . ALA A 1 91 ? -10.179 -5.356 13.961 1.00 97.12 91 ALA A CA 1
ATOM 639 C C . ALA A 1 91 ? -9.014 -6.278 13.579 1.00 97.12 91 ALA A C 1
ATOM 641 O O . ALA A 1 91 ? -8.723 -7.259 14.267 1.00 97.12 91 ALA A O 1
ATOM 642 N N . ILE A 1 92 ? -8.321 -5.928 12.498 1.00 98.12 92 ILE A N 1
ATOM 643 C CA . ILE A 1 92 ? -7.037 -6.509 12.097 1.00 98.12 92 ILE A CA 1
ATOM 644 C C . ILE A 1 92 ? -5.998 -5.390 12.099 1.00 98.12 92 ILE A C 1
ATOM 646 O O . ILE A 1 92 ? -6.209 -4.335 11.500 1.00 98.12 92 ILE A O 1
ATOM 650 N N . GLY A 1 93 ? -4.873 -5.625 12.766 1.00 97.44 93 GLY A N 1
ATOM 651 C CA . GLY A 1 93 ? -3.706 -4.758 12.708 1.00 97.44 93 GLY A CA 1
ATOM 652 C C . GLY A 1 93 ? -2.834 -5.087 11.501 1.00 97.44 93 GLY A C 1
ATOM 653 O O . GLY A 1 93 ? -2.627 -6.261 11.194 1.00 97.44 93 GLY A O 1
ATOM 654 N N . TYR A 1 94 ? -2.285 -4.073 10.841 1.00 96.38 94 TYR A N 1
ATOM 655 C CA . TYR A 1 94 ? -1.319 -4.254 9.760 1.00 96.38 94 TYR A CA 1
ATOM 656 C C . TYR A 1 94 ? -0.147 -3.281 9.883 1.00 96.38 94 TYR A C 1
ATOM 658 O O . TYR A 1 94 ? -0.345 -2.091 10.120 1.00 96.38 94 TYR A O 1
ATOM 666 N N . THR A 1 95 ? 1.075 -3.768 9.671 1.00 93.75 95 THR A N 1
ATOM 667 C CA . THR A 1 95 ? 2.265 -2.914 9.570 1.00 93.75 95 THR A CA 1
ATOM 668 C C . THR A 1 95 ? 3.220 -3.377 8.474 1.00 93.75 95 THR A C 1
ATOM 670 O O . THR A 1 95 ? 3.303 -4.556 8.144 1.00 93.75 95 THR A O 1
ATOM 673 N N . CYS A 1 96 ? 3.970 -2.437 7.909 1.00 89.06 96 CYS A N 1
ATOM 674 C CA . CYS A 1 96 ? 5.040 -2.723 6.964 1.00 89.06 96 CYS A CA 1
ATOM 675 C C . CYS A 1 96 ? 6.353 -2.183 7.528 1.00 89.06 96 CYS A C 1
ATOM 677 O O . CYS A 1 96 ? 6.455 -0.998 7.862 1.00 89.06 96 CYS A O 1
ATOM 679 N N . VAL A 1 97 ? 7.365 -3.041 7.627 1.00 87.81 97 VAL A N 1
ATOM 680 C CA . VAL A 1 97 ? 8.661 -2.698 8.233 1.00 87.81 97 VAL A CA 1
ATOM 681 C C . VAL A 1 97 ? 9.811 -2.886 7.249 1.00 87.81 97 VAL A C 1
ATOM 683 O O . VAL A 1 97 ? 9.762 -3.796 6.428 1.00 87.81 97 VAL A O 1
ATOM 686 N N . PRO A 1 98 ? 10.876 -2.071 7.321 1.00 80.56 98 PRO A N 1
ATOM 687 C CA . PRO A 1 98 ? 12.016 -2.188 6.409 1.00 80.56 98 PRO A CA 1
ATOM 688 C C . PRO A 1 98 ? 12.801 -3.490 6.596 1.00 80.56 98 PRO A C 1
ATOM 690 O O . PRO A 1 98 ? 13.477 -3.955 5.684 1.00 80.56 98 PRO A O 1
ATOM 693 N N . ASN A 1 99 ? 12.743 -4.076 7.790 1.00 78.00 99 ASN A N 1
ATOM 694 C CA . ASN A 1 99 ? 13.314 -5.377 8.094 1.00 78.00 99 ASN A CA 1
ATOM 695 C C . ASN A 1 99 ? 12.567 -6.006 9.277 1.00 78.00 99 ASN A C 1
ATOM 697 O O . ASN A 1 99 ? 11.851 -5.330 10.012 1.00 78.00 99 ASN A O 1
ATOM 701 N N . THR A 1 100 ? 12.772 -7.302 9.491 1.00 68.06 100 THR A N 1
ATOM 702 C CA . THR A 1 100 ? 12.203 -8.029 10.633 1.00 68.06 100 THR A CA 1
ATOM 703 C C . THR A 1 100 ? 13.043 -7.885 11.906 1.00 68.06 100 THR A C 1
ATOM 705 O O . THR A 1 100 ? 12.897 -8.686 12.826 1.00 68.06 100 THR A O 1
ATOM 708 N N . SER A 1 101 ? 13.960 -6.911 11.982 1.00 63.94 101 SER A N 1
ATOM 709 C CA . SER A 1 101 ? 14.735 -6.690 13.207 1.00 63.94 101 SER A CA 1
ATOM 710 C C . SER A 1 101 ? 13.766 -6.240 14.300 1.00 63.94 101 SER A C 1
ATOM 712 O O . SER A 1 101 ? 13.042 -5.263 14.140 1.00 63.94 101 SER A O 1
ATOM 714 N N . ASN A 1 102 ? 13.748 -6.973 15.412 1.00 58.34 102 ASN A N 1
ATOM 715 C CA . ASN A 1 102 ? 12.634 -7.031 16.367 1.00 58.34 102 ASN A CA 1
ATOM 716 C C . ASN A 1 102 ? 12.153 -5.706 17.004 1.00 58.34 102 ASN A C 1
ATOM 718 O O . ASN A 1 102 ? 11.122 -5.721 17.671 1.00 58.34 102 ASN A O 1
ATOM 722 N N . GLY A 1 103 ? 12.869 -4.586 16.864 1.00 70.00 103 GLY A N 1
ATOM 723 C CA . GLY A 1 103 ? 12.516 -3.320 17.519 1.00 70.00 103 GLY A CA 1
ATOM 724 C C . GLY A 1 103 ? 11.259 -2.664 16.945 1.00 70.00 103 GLY A C 1
ATOM 725 O O . GLY A 1 103 ? 10.309 -2.406 17.682 1.00 70.00 103 GLY A O 1
ATO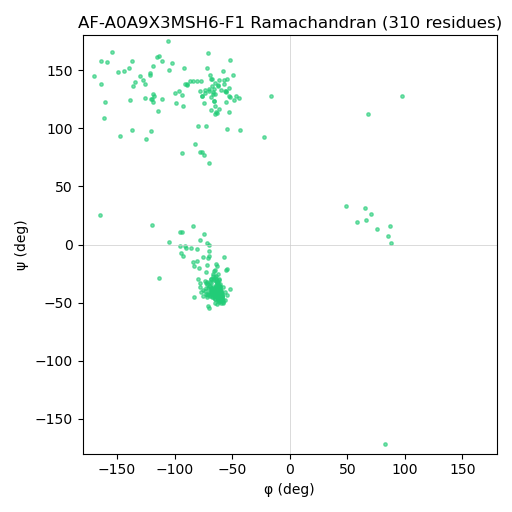M 726 N N . ASP A 1 104 ? 11.239 -2.441 15.631 1.00 76.38 104 ASP A N 1
ATOM 727 C CA . ASP A 1 104 ? 10.187 -1.653 14.975 1.00 76.38 104 ASP A CA 1
ATOM 728 C C . ASP A 1 104 ? 8.854 -2.412 14.929 1.00 76.38 104 ASP A C 1
ATOM 730 O O . ASP A 1 104 ? 7.808 -1.863 15.267 1.00 76.38 104 ASP A O 1
ATOM 734 N N . LEU A 1 105 ? 8.898 -3.709 14.595 1.00 84.69 105 LEU A N 1
ATOM 735 C CA . LEU A 1 105 ? 7.716 -4.578 14.582 1.00 84.69 105 LEU A CA 1
ATOM 736 C C . LEU A 1 105 ? 7.035 -4.642 15.945 1.00 84.69 105 LEU A C 1
ATOM 738 O O . LEU A 1 105 ? 5.811 -4.545 16.035 1.00 84.69 105 LEU A O 1
ATOM 742 N N . ARG A 1 106 ? 7.828 -4.812 17.007 1.00 88.12 106 ARG A N 1
ATOM 743 C CA . ARG A 1 106 ? 7.300 -4.908 18.363 1.00 88.12 106 ARG A CA 1
ATOM 744 C C . ARG A 1 106 ? 6.644 -3.598 18.787 1.00 88.12 106 ARG A C 1
ATOM 746 O O . ARG A 1 106 ? 5.518 -3.645 19.265 1.00 88.12 106 ARG A O 1
ATOM 753 N N . GLY A 1 107 ? 7.306 -2.461 18.559 1.00 88.88 107 GLY A N 1
ATOM 754 C CA . GLY A 1 107 ? 6.747 -1.146 18.882 1.00 88.88 107 GLY A CA 1
ATOM 755 C C . GLY A 1 107 ? 5.419 -0.893 18.168 1.00 88.88 107 GLY A C 1
ATOM 756 O O . GLY A 1 107 ? 4.418 -0.612 18.813 1.00 88.88 107 GLY A O 1
ATOM 757 N N . HIS A 1 108 ? 5.368 -1.119 16.854 1.00 90.88 108 HIS A N 1
ATOM 758 C CA . HIS A 1 108 ? 4.132 -0.966 16.082 1.00 90.88 108 HIS A CA 1
ATOM 759 C C . HIS A 1 108 ? 3.012 -1.910 16.534 1.00 90.88 108 HIS A C 1
ATOM 761 O O . HIS A 1 108 ? 1.845 -1.526 16.545 1.00 90.88 108 HIS A O 1
ATOM 767 N N . THR A 1 109 ? 3.351 -3.147 16.905 1.00 92.69 109 THR A N 1
ATOM 768 C CA . THR A 1 109 ? 2.371 -4.118 17.410 1.00 92.69 109 THR A CA 1
ATOM 769 C C . THR A 1 109 ? 1.804 -3.673 18.758 1.00 92.69 109 THR A C 1
ATOM 771 O O . THR A 1 109 ? 0.592 -3.742 18.965 1.00 92.69 109 THR A O 1
ATOM 774 N N . GLU A 1 110 ? 2.659 -3.190 19.664 1.00 94.19 110 GLU A N 1
ATOM 775 C CA . GLU A 1 110 ? 2.252 -2.642 20.963 1.00 94.19 110 GLU A CA 1
ATOM 776 C C . GLU A 1 110 ? 1.358 -1.400 20.788 1.00 94.19 110 GLU A C 1
ATOM 778 O O . GLU A 1 110 ? 0.306 -1.319 21.424 1.00 94.19 110 GLU A O 1
ATOM 783 N N . ASP A 1 111 ? 1.706 -0.492 19.871 1.00 94.81 111 ASP A N 1
ATOM 784 C CA . ASP A 1 111 ? 0.918 0.710 19.565 1.00 94.81 111 ASP A CA 1
ATOM 785 C C . ASP A 1 111 ? -0.473 0.365 19.011 1.00 94.81 111 ASP A C 1
ATOM 787 O O . ASP A 1 111 ? -1.483 0.900 19.472 1.00 94.81 111 ASP A O 1
ATOM 791 N N . VAL A 1 112 ? -0.551 -0.566 18.052 1.00 96.19 112 VAL A N 1
ATOM 792 C CA . VAL A 1 112 ? -1.828 -1.025 17.476 1.00 96.19 112 VAL A CA 1
ATOM 793 C C . VAL A 1 112 ? -2.693 -1.712 18.528 1.00 96.19 112 VAL A C 1
ATOM 795 O O . VAL A 1 112 ? -3.901 -1.478 18.572 1.00 96.19 112 VAL A O 1
ATOM 798 N N . THR A 1 113 ? -2.086 -2.531 19.387 1.00 96.69 113 THR A N 1
ATOM 799 C CA . THR A 1 113 ? -2.799 -3.227 20.466 1.00 96.69 113 THR A CA 1
ATOM 800 C C . THR A 1 113 ? -3.388 -2.225 21.450 1.00 96.69 113 THR A C 1
ATOM 802 O O . THR A 1 113 ? -4.596 -2.245 21.684 1.00 96.69 113 THR A O 1
ATOM 805 N N . ALA A 1 114 ? -2.572 -1.291 21.945 1.00 96.75 114 ALA A N 1
ATOM 806 C CA . ALA A 1 114 ? -3.020 -0.252 22.866 1.00 96.75 114 ALA A CA 1
ATOM 807 C C . ALA A 1 114 ? -4.130 0.615 22.252 1.00 96.75 114 ALA A C 1
ATOM 809 O O . ALA A 1 114 ? -5.127 0.902 22.909 1.00 96.75 114 ALA A O 1
ATOM 810 N N . PHE A 1 115 ? -4.003 0.985 20.976 1.00 96.44 115 PHE A N 1
ATOM 811 C CA . PHE A 1 115 ? -5.034 1.751 20.280 1.00 96.44 115 PHE A CA 1
ATOM 812 C C . PHE A 1 115 ? -6.359 0.983 20.168 1.00 96.44 115 PHE A C 1
ATOM 814 O O . PHE A 1 115 ? -7.426 1.562 20.371 1.00 96.44 115 PHE A O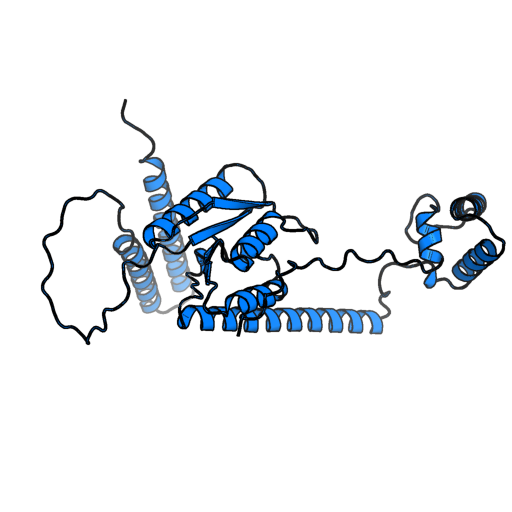 1
ATOM 821 N N . CYS A 1 116 ? -6.315 -0.318 19.867 1.00 96.38 116 CYS A N 1
ATOM 822 C CA . CYS A 1 116 ? -7.523 -1.142 19.803 1.00 96.38 116 CYS A CA 1
ATOM 823 C C . CYS A 1 116 ? -8.203 -1.255 21.171 1.00 96.38 116 CYS A C 1
ATOM 825 O O . CYS A 1 116 ? -9.423 -1.112 21.246 1.00 96.38 116 CYS A O 1
ATOM 827 N N . GLU A 1 117 ? -7.431 -1.451 22.243 1.00 95.44 117 GLU A N 1
ATOM 828 C CA . GLU A 1 117 ? -7.941 -1.483 23.619 1.00 95.44 117 GLU A CA 1
ATOM 829 C C . GLU A 1 117 ? -8.599 -0.152 24.009 1.00 95.44 117 GLU A C 1
ATOM 831 O O . GLU A 1 117 ? -9.734 -0.139 24.485 1.00 95.44 117 GLU A O 1
ATOM 836 N N . GLU A 1 118 ? -7.931 0.974 23.739 1.00 94.62 118 GLU A N 1
ATOM 837 C CA . GLU A 1 118 ? -8.441 2.323 24.024 1.00 94.62 118 GLU A CA 1
ATOM 838 C C . GLU A 1 118 ? -9.740 2.638 23.260 1.00 94.62 118 GLU A C 1
ATOM 840 O O . GLU A 1 118 ? -10.580 3.397 23.745 1.00 94.62 118 GLU A O 1
ATOM 845 N N . ARG A 1 119 ? -9.931 2.045 22.075 1.00 92.94 119 ARG A N 1
ATOM 846 C CA . ARG A 1 119 ? -11.123 2.225 21.229 1.00 92.94 119 ARG A CA 1
ATOM 847 C C . ARG A 1 119 ? -12.195 1.145 21.417 1.00 92.94 119 ARG A C 1
ATOM 849 O O . ARG A 1 119 ? -13.228 1.220 20.755 1.00 92.94 119 ARG A O 1
ATOM 856 N N . GLY A 1 120 ? -11.971 0.150 22.278 1.00 94.62 120 GLY A N 1
ATOM 857 C CA . GLY A 1 120 ? -12.901 -0.967 22.475 1.00 94.62 120 GLY A CA 1
ATOM 858 C C . GLY A 1 120 ? -13.062 -1.867 21.241 1.00 94.62 120 GLY A C 1
ATOM 859 O O . GLY A 1 120 ? -14.140 -2.413 21.010 1.00 94.62 120 GLY A O 1
ATOM 860 N N . LEU A 1 121 ? -12.014 -2.002 20.425 1.00 96.00 121 LEU A N 1
ATOM 861 C CA . LEU A 1 121 ? -11.992 -2.859 19.239 1.00 96.00 121 LEU A CA 1
ATOM 862 C C . LEU A 1 121 ? -11.527 -4.275 19.595 1.00 96.00 121 LEU A C 1
ATOM 864 O O . LEU A 1 121 ? -10.548 -4.463 20.319 1.00 96.00 121 LEU A O 1
ATOM 868 N N . ALA A 1 122 ? -12.178 -5.286 19.022 1.00 96.69 122 ALA A N 1
ATOM 869 C CA . ALA A 1 122 ? -11.767 -6.679 19.162 1.00 96.69 122 ALA A CA 1
ATOM 870 C C . ALA A 1 122 ? -10.637 -6.999 18.169 1.00 96.69 122 ALA A C 1
ATOM 872 O O . ALA A 1 122 ? -10.891 -7.454 17.049 1.00 96.69 122 ALA A O 1
ATOM 873 N N . LEU A 1 123 ? -9.388 -6.732 18.566 1.00 97.00 123 LEU A N 1
ATOM 874 C CA . LEU A 1 123 ? -8.200 -7.023 17.759 1.00 97.00 123 LEU A CA 1
ATOM 875 C C . LEU A 1 123 ? -7.984 -8.537 17.626 1.00 97.00 123 LEU A C 1
ATOM 877 O O . LEU A 1 123 ? -7.715 -9.227 18.605 1.00 97.00 123 LEU A O 1
ATOM 881 N N . GLN A 1 124 ? -8.085 -9.053 16.402 1.00 96.38 124 GLN A N 1
ATOM 882 C CA . GLN A 1 124 ? -7.924 -10.481 16.115 1.00 96.38 124 GLN A CA 1
ATOM 883 C C . GLN A 1 124 ? -6.457 -10.884 15.978 1.00 96.38 124 GLN A C 1
ATOM 885 O O . GLN A 1 124 ? -6.037 -11.924 16.476 1.00 96.38 124 GLN A O 1
ATOM 890 N N . THR A 1 125 ? -5.693 -10.086 15.236 1.00 96.44 125 THR A N 1
ATOM 891 C CA . THR A 1 125 ? -4.287 -10.345 14.931 1.00 96.44 125 THR A CA 1
ATOM 892 C C . THR A 1 125 ? -3.620 -9.075 14.411 1.00 96.44 125 THR A C 1
ATOM 894 O O . THR A 1 125 ? -4.301 -8.186 13.890 1.00 96.44 125 THR A O 1
ATOM 897 N N . VAL A 1 126 ? -2.293 -9.010 14.519 1.00 96.62 126 VAL A N 1
ATOM 898 C CA . VAL A 1 126 ? -1.460 -8.008 13.848 1.00 96.62 126 VAL A CA 1
ATOM 899 C C . VAL A 1 126 ? -0.585 -8.734 12.835 1.00 96.62 126 VAL A C 1
ATOM 901 O O . VAL A 1 126 ? 0.256 -9.558 13.194 1.00 96.62 126 VAL A O 1
ATOM 904 N N . VAL A 1 127 ? -0.800 -8.440 11.558 1.00 95.19 127 VAL A N 1
ATOM 905 C CA . VAL A 1 127 ? -0.037 -9.007 10.445 1.00 95.19 127 VAL A CA 1
ATOM 906 C C . VAL A 1 127 ? 0.985 -8.004 9.915 1.00 95.19 127 VAL A C 1
ATOM 908 O O . VAL A 1 127 ? 0.837 -6.795 10.102 1.00 95.19 127 VAL A O 1
ATOM 911 N N . HIS A 1 128 ? 2.043 -8.495 9.268 1.00 93.19 128 HIS A N 1
ATOM 912 C CA . HIS A 1 128 ? 3.094 -7.626 8.753 1.00 93.19 128 HIS A CA 1
ATOM 913 C C . HIS A 1 128 ? 3.686 -8.096 7.426 1.00 93.19 128 HIS A C 1
ATOM 915 O O . HIS A 1 128 ? 3.811 -9.294 7.178 1.00 93.19 128 HIS A O 1
ATOM 921 N N . ASP A 1 129 ? 4.120 -7.126 6.622 1.00 90.50 129 ASP A N 1
ATOM 922 C CA . ASP A 1 129 ? 4.975 -7.342 5.455 1.00 90.50 129 ASP A CA 1
ATOM 923 C C . ASP A 1 129 ? 6.343 -6.667 5.655 1.00 90.50 129 ASP A C 1
ATOM 925 O O . ASP A 1 129 ? 6.510 -5.760 6.479 1.00 90.50 129 ASP A O 1
ATOM 929 N N . VAL A 1 130 ? 7.325 -7.099 4.864 1.00 87.19 130 VAL A N 1
ATOM 930 C CA . VAL A 1 130 ? 8.638 -6.451 4.774 1.00 87.19 130 VAL A CA 1
ATOM 931 C C . VAL A 1 130 ? 8.641 -5.506 3.572 1.00 87.19 130 VAL A C 1
ATOM 933 O O . VAL A 1 130 ? 8.201 -5.874 2.485 1.00 87.19 130 VAL A O 1
ATOM 936 N N . GLU A 1 131 ? 9.108 -4.275 3.767 1.00 80.75 131 GLU A N 1
ATOM 937 C CA . GLU A 1 131 ? 9.204 -3.269 2.711 1.00 80.75 131 GLU A CA 1
ATOM 938 C C . GLU A 1 131 ? 10.241 -3.703 1.672 1.00 80.75 131 GLU A C 1
ATOM 940 O O . GLU A 1 131 ? 11.372 -4.053 2.010 1.00 80.75 131 GLU A O 1
ATOM 945 N N . SER A 1 132 ? 9.867 -3.633 0.396 1.00 68.62 132 SER A N 1
ATOM 946 C CA . SER A 1 132 ? 10.770 -3.940 -0.705 1.00 68.62 132 SER A CA 1
ATOM 947 C C . SER A 1 132 ? 10.785 -2.846 -1.767 1.00 68.62 132 SER A C 1
ATOM 949 O O . SER A 1 132 ? 9.747 -2.245 -2.058 1.00 68.62 132 SER A O 1
ATOM 951 N N . PRO A 1 133 ? 11.951 -2.594 -2.392 1.00 57.38 133 PRO A N 1
ATOM 952 C CA . PRO A 1 133 ? 12.104 -1.612 -3.461 1.00 57.38 133 PRO A CA 1
ATOM 953 C C . PRO A 1 133 ? 11.462 -2.015 -4.808 1.00 57.38 133 PRO A C 1
ATOM 955 O O . PRO A 1 133 ? 11.592 -1.267 -5.779 1.00 57.38 133 PRO A O 1
ATOM 958 N N . GLY A 1 134 ? 10.808 -3.179 -4.915 1.00 55.81 134 GLY A N 1
ATOM 959 C CA . GLY A 1 134 ? 10.175 -3.673 -6.147 1.00 55.81 134 GLY A CA 1
ATOM 960 C C . GLY A 1 134 ? 8.638 -3.600 -6.163 1.00 55.81 134 GLY A C 1
ATOM 961 O O . GLY A 1 134 ? 8.021 -3.264 -5.154 1.00 55.81 134 GLY A O 1
ATOM 962 N N . PRO A 1 135 ? 7.984 -3.941 -7.298 1.00 51.12 135 PRO A N 1
ATOM 963 C CA . PRO A 1 135 ? 6.546 -4.212 -7.350 1.00 51.12 135 PRO A CA 1
ATOM 964 C C . PRO A 1 135 ? 6.264 -5.534 -6.622 1.00 51.12 135 PRO A C 1
ATOM 966 O O . PRO A 1 135 ? 6.015 -6.568 -7.242 1.00 51.12 135 PRO A O 1
ATOM 969 N N . GLU A 1 136 ? 6.406 -5.516 -5.304 1.00 57.44 136 GLU A N 1
ATOM 970 C CA . GLU A 1 136 ? 6.201 -6.679 -4.461 1.00 57.44 136 GLU A CA 1
ATOM 971 C C . GLU A 1 136 ? 4.763 -6.771 -3.982 1.00 57.44 136 GLU A C 1
ATOM 973 O O . GLU A 1 136 ? 4.119 -5.784 -3.618 1.00 57.44 136 GLU A O 1
ATOM 978 N N . SER A 1 137 ? 4.260 -8.004 -4.011 1.00 68.19 137 SER A N 1
ATOM 979 C CA . SER A 1 137 ? 2.984 -8.334 -3.407 1.00 68.19 137 SER A CA 1
ATOM 980 C C . SER A 1 137 ? 3.108 -8.148 -1.904 1.00 68.19 137 SER A C 1
ATOM 982 O O . SER A 1 137 ? 4.066 -8.633 -1.312 1.00 68.19 137 SER A O 1
ATOM 984 N N . ARG A 1 138 ? 2.118 -7.494 -1.308 1.00 83.94 138 ARG A N 1
ATOM 985 C CA . ARG A 1 138 ? 1.898 -7.393 0.134 1.00 83.94 138 ARG A CA 1
ATOM 986 C C . ARG A 1 138 ? 0.926 -8.506 0.542 1.00 83.94 138 ARG A C 1
ATOM 988 O O . ARG A 1 138 ? -0.280 -8.247 0.579 1.00 83.94 138 ARG A O 1
ATOM 995 N N . PRO A 1 139 ? 1.375 -9.771 0.686 1.00 88.56 139 PRO A N 1
ATOM 996 C CA . PRO A 1 139 ? 0.471 -10.907 0.839 1.00 88.56 139 PRO A CA 1
ATOM 997 C C . PRO A 1 139 ? -0.342 -10.812 2.125 1.00 88.56 139 PRO A C 1
ATOM 999 O O . PRO A 1 139 ? -1.515 -11.182 2.125 1.00 88.56 139 PRO A O 1
ATOM 1002 N N . THR A 1 140 ? 0.242 -10.288 3.206 1.00 92.19 140 THR A N 1
ATOM 1003 C CA . THR A 1 140 ? -0.477 -10.189 4.476 1.00 92.19 140 THR A CA 1
ATOM 1004 C C . THR A 1 140 ? -1.464 -9.025 4.488 1.00 92.19 140 THR A C 1
ATOM 1006 O O . THR A 1 140 ? -2.558 -9.175 5.033 1.00 92.19 140 THR A O 1
ATOM 1009 N N . LEU A 1 141 ? -1.160 -7.915 3.800 1.00 92.12 141 LEU A N 1
ATOM 1010 C CA . LEU A 1 141 ? -2.154 -6.868 3.539 1.00 92.12 141 LEU A CA 1
ATOM 1011 C C . LEU A 1 141 ? -3.313 -7.393 2.693 1.00 92.12 141 LEU A C 1
ATOM 1013 O O . LEU A 1 141 ? -4.469 -7.135 3.011 1.00 92.12 141 LEU A O 1
ATOM 1017 N N . ALA A 1 142 ? -3.013 -8.128 1.618 1.00 90.88 142 ALA A N 1
ATOM 1018 C CA . ALA A 1 142 ? -4.033 -8.710 0.752 1.00 90.88 142 ALA A CA 1
ATOM 1019 C C . ALA A 1 142 ? -4.948 -9.656 1.541 1.00 90.88 142 ALA A C 1
ATOM 1021 O O . ALA A 1 142 ? -6.169 -9.552 1.434 1.00 90.88 142 ALA A O 1
ATOM 1022 N N . TRP A 1 143 ? -4.365 -10.497 2.401 1.00 93.62 143 TRP A N 1
ATOM 1023 C CA . TRP A 1 143 ? -5.116 -11.328 3.337 1.00 93.62 143 TRP A CA 1
ATOM 1024 C C . TRP A 1 143 ? -5.999 -10.481 4.263 1.00 93.62 143 TRP A C 1
ATOM 1026 O O . TRP A 1 143 ? -7.198 -10.722 4.331 1.00 93.62 143 TRP A O 1
ATOM 1036 N N . ALA A 1 144 ? -5.466 -9.442 4.915 1.00 95.12 144 ALA A N 1
ATOM 1037 C CA . ALA A 1 144 ? -6.249 -8.587 5.815 1.00 95.12 144 ALA A CA 1
ATOM 1038 C C . ALA A 1 144 ? -7.443 -7.921 5.104 1.00 95.12 144 ALA A C 1
ATOM 1040 O O . ALA A 1 144 ? -8.557 -7.901 5.631 1.00 95.12 144 ALA A O 1
ATOM 1041 N N . LEU A 1 145 ? -7.237 -7.426 3.881 1.00 93.62 145 LEU A N 1
ATOM 1042 C CA . LEU A 1 145 ? -8.302 -6.855 3.054 1.00 93.62 145 LEU A CA 1
ATOM 1043 C C . LEU A 1 145 ? -9.342 -7.907 2.655 1.00 93.62 145 LEU A C 1
ATOM 1045 O O . LEU A 1 145 ? -10.534 -7.608 2.632 1.00 93.62 145 LEU A O 1
ATOM 1049 N N . GLU A 1 146 ? -8.922 -9.141 2.376 1.00 92.94 146 GLU A N 1
ATOM 1050 C CA . GLU A 1 146 ? -9.825 -10.255 2.083 1.00 92.94 146 GLU A CA 1
ATOM 1051 C C . GLU A 1 146 ? -10.686 -10.629 3.299 1.00 92.94 146 GLU A C 1
ATOM 1053 O O . GLU A 1 146 ? -11.893 -10.834 3.157 1.00 92.94 146 GLU A O 1
ATOM 1058 N N . GLN A 1 147 ? -10.108 -10.652 4.501 1.00 94.31 147 GLN A N 1
ATOM 1059 C CA . GLN A 1 147 ? -10.853 -10.885 5.742 1.00 94.31 147 GLN A CA 1
ATOM 1060 C C . GLN A 1 147 ? -11.922 -9.807 5.970 1.00 94.31 147 GLN A C 1
ATOM 1062 O O . GLN A 1 147 ? -13.046 -10.123 6.369 1.00 94.31 147 GLN A O 1
ATOM 1067 N N . ILE A 1 148 ? -11.599 -8.549 5.658 1.00 94.00 148 ILE A N 1
ATOM 1068 C CA . ILE A 1 148 ? -12.551 -7.435 5.718 1.00 94.00 148 ILE A CA 1
ATOM 1069 C C . ILE A 1 148 ? -13.631 -7.574 4.637 1.00 94.00 148 ILE A C 1
ATOM 1071 O O . ILE A 1 148 ? -14.816 -7.403 4.915 1.00 94.00 148 ILE A O 1
ATOM 1075 N N . ALA A 1 149 ? -13.260 -7.957 3.415 1.00 91.06 149 ALA A N 1
ATOM 1076 C CA . ALA A 1 149 ? -14.215 -8.199 2.332 1.00 91.06 149 ALA A CA 1
ATOM 1077 C C . ALA A 1 149 ? -15.206 -9.329 2.662 1.00 91.06 149 ALA A C 1
ATOM 1079 O O . ALA A 1 149 ? -16.381 -9.246 2.310 1.00 91.06 149 ALA A O 1
ATOM 1080 N N . LYS A 1 150 ? -14.743 -10.365 3.374 1.00 91.88 150 LYS A N 1
ATOM 1081 C CA . LYS A 1 150 ? -15.559 -11.475 3.898 1.00 91.88 150 LYS A CA 1
ATOM 1082 C C . LYS A 1 150 ? -16.347 -11.109 5.162 1.00 91.88 150 LYS A C 1
ATOM 1084 O O . LYS A 1 150 ? -16.973 -11.991 5.743 1.00 91.88 150 LYS A O 1
ATOM 1089 N N . GLN A 1 151 ? -16.293 -9.851 5.611 1.00 90.94 151 GLN A N 1
ATOM 1090 C CA . GLN A 1 151 ? -16.917 -9.355 6.844 1.00 90.94 151 GLN A CA 1
ATOM 1091 C C . GLN A 1 151 ? -16.448 -10.089 8.115 1.00 90.94 151 GLN A C 1
ATOM 1093 O O . GLN A 1 151 ? -17.098 -10.033 9.158 1.00 90.94 151 GLN A O 1
ATOM 1098 N N . GLN A 1 152 ? -15.300 -10.772 8.065 1.00 92.44 152 GLN A N 1
ATOM 1099 C CA . GLN A 1 152 ? -14.694 -11.440 9.224 1.00 92.44 152 GLN A CA 1
ATOM 1100 C C . GLN A 1 152 ? -13.968 -10.439 10.136 1.00 92.44 152 GLN A C 1
ATOM 1102 O O . GLN A 1 152 ? -13.788 -10.700 11.325 1.00 92.44 152 GLN A O 1
ATOM 1107 N N . ALA A 1 153 ? -13.634 -9.272 9.591 1.00 94.31 153 ALA A N 1
ATOM 1108 C CA . ALA A 1 153 ? -13.231 -8.071 10.304 1.00 94.31 153 ALA A CA 1
ATOM 1109 C C . ALA A 1 153 ? -13.921 -6.850 9.678 1.00 94.31 153 ALA A C 1
ATOM 1111 O O . ALA A 1 153 ? -14.336 -6.891 8.523 1.00 94.31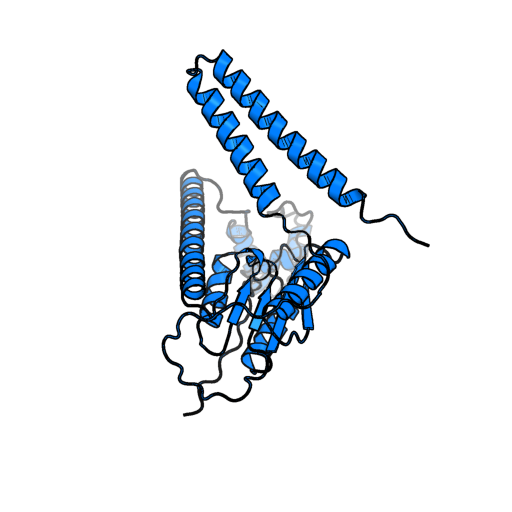 153 ALA A O 1
ATOM 1112 N N . GLU A 1 154 ? -14.045 -5.770 10.436 1.00 94.81 154 GLU A N 1
ATOM 1113 C CA . GLU A 1 154 ? -14.644 -4.508 9.981 1.00 94.81 154 GLU A CA 1
ATOM 1114 C C . GLU A 1 154 ? -13.608 -3.383 9.923 1.00 94.81 154 GLU A C 1
ATOM 1116 O O . GLU A 1 154 ? -13.741 -2.447 9.132 1.00 94.81 154 GLU A O 1
ATOM 1121 N N . VAL A 1 155 ? -12.580 -3.463 10.775 1.00 96.25 155 VAL A N 1
ATOM 1122 C CA . VAL A 1 155 ? -11.604 -2.392 10.972 1.00 96.25 155 VAL A CA 1
ATOM 1123 C C . VAL A 1 155 ? -10.204 -2.857 10.582 1.00 96.25 155 VAL A C 1
ATOM 1125 O O . VAL A 1 155 ? -9.720 -3.874 11.076 1.00 96.25 155 VAL A O 1
ATOM 1128 N N . LEU A 1 156 ? -9.532 -2.089 9.727 1.00 97.38 156 LEU A N 1
ATOM 1129 C CA . LEU A 1 156 ? -8.094 -2.179 9.502 1.00 97.38 156 LEU A CA 1
ATOM 1130 C C . LEU A 1 156 ? -7.402 -1.091 10.322 1.00 97.38 156 LEU A C 1
ATOM 1132 O O . LEU A 1 156 ? -7.685 0.093 10.132 1.00 97.38 156 LEU A O 1
ATOM 1136 N N . VAL A 1 157 ? -6.490 -1.483 11.205 1.00 97.81 157 VAL A N 1
ATOM 1137 C CA . VAL A 1 157 ? -5.711 -0.558 12.036 1.00 97.81 157 VAL A CA 1
ATOM 1138 C C . VAL A 1 157 ? -4.258 -0.583 11.584 1.00 97.81 157 VAL A C 1
ATOM 1140 O O . VAL A 1 157 ? -3.643 -1.648 11.533 1.00 97.81 157 VAL A O 1
ATOM 1143 N N . VAL A 1 158 ? -3.697 0.581 11.264 1.00 96.19 158 VAL A N 1
ATOM 1144 C CA . VAL A 1 158 ? -2.295 0.711 10.848 1.00 96.19 158 VAL A CA 1
ATOM 1145 C C . VAL A 1 158 ? -1.548 1.736 11.701 1.00 96.19 158 VAL A C 1
ATOM 1147 O O . VAL A 1 158 ? -2.091 2.812 11.957 1.00 96.19 158 VAL A O 1
ATOM 1150 N N . PRO A 1 159 ? -0.291 1.474 12.112 1.00 94.31 159 PRO A N 1
ATOM 1151 C CA . PRO A 1 159 ? 0.512 2.467 12.821 1.00 94.31 159 PRO A CA 1
ATOM 1152 C C . PRO A 1 159 ? 0.730 3.715 11.967 1.00 94.31 159 PRO A C 1
ATOM 1154 O O . PRO A 1 159 ? 0.649 4.837 12.460 1.00 94.31 159 PRO A O 1
ATOM 1157 N N . ARG A 1 160 ? 1.005 3.511 10.672 1.00 91.06 160 ARG A N 1
ATOM 1158 C CA . ARG A 1 160 ? 1.268 4.592 9.724 1.00 91.06 160 ARG A CA 1
ATOM 1159 C C . ARG A 1 160 ? 0.511 4.398 8.428 1.00 91.06 160 ARG A C 1
ATOM 1161 O O . ARG A 1 160 ? 0.509 3.297 7.881 1.00 91.06 160 ARG A O 1
ATOM 1168 N N . LEU A 1 161 ? -0.036 5.468 7.860 1.00 89.12 161 LEU A N 1
ATOM 1169 C CA . LEU A 1 161 ? -0.771 5.376 6.594 1.00 89.12 161 LEU A CA 1
ATOM 1170 C C . LEU A 1 161 ? 0.119 4.900 5.429 1.00 89.12 161 LEU A C 1
ATOM 1172 O O . LEU A 1 161 ? -0.321 4.134 4.570 1.00 89.12 161 LEU A O 1
ATOM 1176 N N . ARG A 1 162 ? 1.403 5.285 5.437 1.00 85.06 162 ARG A N 1
ATOM 1177 C CA . ARG A 1 162 ? 2.416 4.817 4.468 1.00 85.06 162 ARG A CA 1
ATOM 1178 C C . ARG A 1 162 ? 2.684 3.315 4.524 1.00 85.06 162 ARG A C 1
ATOM 1180 O O . ARG A 1 162 ? 3.235 2.770 3.570 1.00 85.06 162 ARG A O 1
ATOM 1187 N N . ASP A 1 163 ? 2.309 2.639 5.612 1.00 87.69 163 ASP A N 1
ATOM 1188 C CA . ASP A 1 163 ? 2.475 1.192 5.691 1.00 87.69 163 ASP A CA 1
ATOM 1189 C C . ASP A 1 163 ? 1.599 0.507 4.639 1.00 87.69 163 ASP A C 1
ATOM 1191 O O . ASP A 1 163 ? 2.001 -0.534 4.147 1.00 87.69 163 ASP A O 1
ATOM 1195 N N . LEU A 1 164 ? 0.478 1.106 4.213 1.00 87.69 164 LEU A N 1
ATOM 1196 C CA . LEU A 1 164 ? -0.411 0.561 3.177 1.00 87.69 164 LEU A CA 1
ATOM 1197 C C . LEU A 1 164 ? 0.167 0.681 1.763 1.00 87.69 164 LEU A C 1
ATOM 1199 O O . LEU A 1 164 ? -0.121 -0.146 0.903 1.00 87.69 164 LEU A O 1
ATOM 1203 N N . SER A 1 165 ? 0.964 1.714 1.493 1.00 82.38 165 SER A N 1
ATOM 1204 C CA . SER A 1 165 ? 1.557 1.947 0.178 1.00 82.38 165 SER A CA 1
ATOM 1205 C C . SER A 1 165 ? 2.708 2.945 0.258 1.00 82.38 165 SER A C 1
ATOM 1207 O O . SER A 1 165 ? 2.584 4.006 0.864 1.00 82.38 165 SER A O 1
ATOM 1209 N N . SER A 1 166 ? 3.796 2.654 -0.459 1.00 72.12 166 SER A N 1
ATOM 1210 C CA . SER A 1 166 ? 4.926 3.573 -0.649 1.00 72.12 166 SER A CA 1
ATOM 1211 C C . SER A 1 166 ? 4.629 4.709 -1.639 1.00 72.12 166 SER A C 1
ATOM 1213 O O . SER A 1 166 ? 5.409 5.650 -1.752 1.00 72.12 166 SER A O 1
ATOM 1215 N N . ASN A 1 167 ? 3.507 4.634 -2.364 1.00 72.38 167 ASN A N 1
ATOM 1216 C CA . ASN A 1 167 ? 3.074 5.634 -3.337 1.00 72.38 167 ASN A CA 1
ATOM 1217 C C . ASN A 1 167 ? 1.647 6.104 -3.026 1.00 72.38 167 ASN A C 1
ATOM 1219 O O . ASN A 1 167 ? 0.719 5.290 -2.969 1.00 72.38 167 ASN A O 1
ATOM 1223 N N . VAL A 1 168 ? 1.458 7.419 -2.897 1.00 69.38 168 VAL A N 1
ATOM 1224 C CA . VAL A 1 168 ? 0.149 8.030 -2.622 1.00 69.38 168 VAL A CA 1
ATOM 1225 C C . VAL A 1 168 ? -0.856 7.760 -3.750 1.00 69.38 168 VAL A C 1
ATOM 1227 O O . VAL A 1 168 ? -2.033 7.532 -3.480 1.00 69.38 168 VAL A O 1
ATOM 1230 N N . ALA A 1 169 ? -0.407 7.659 -5.005 1.00 69.12 169 ALA A N 1
ATOM 1231 C CA . ALA A 1 169 ? -1.276 7.296 -6.129 1.00 69.12 169 ALA A CA 1
ATOM 1232 C C . ALA A 1 169 ? -1.903 5.898 -5.956 1.00 69.12 169 ALA A C 1
ATOM 1234 O O . ALA A 1 169 ? -3.060 5.680 -6.309 1.00 69.12 169 ALA A O 1
ATOM 1235 N N . ASN A 1 170 ? -1.166 4.966 -5.344 1.00 73.44 170 ASN A N 1
ATOM 1236 C CA . ASN A 1 170 ? -1.646 3.613 -5.050 1.00 73.44 170 ASN A CA 1
ATOM 1237 C C . ASN A 1 170 ? -2.514 3.553 -3.779 1.00 73.44 170 ASN A C 1
ATOM 1239 O O . ASN A 1 170 ? -3.193 2.554 -3.556 1.00 73.44 170 ASN A O 1
ATOM 1243 N N . LEU A 1 171 ? -2.509 4.603 -2.952 1.00 81.31 171 LEU A N 1
ATOM 1244 C CA . LEU A 1 171 ? -3.327 4.687 -1.742 1.00 81.31 171 LEU A CA 1
ATOM 1245 C C . LEU A 1 171 ? -4.778 5.080 -2.060 1.00 81.31 171 LEU A C 1
ATOM 1247 O O . LEU A 1 171 ? -5.703 4.652 -1.375 1.00 81.31 171 LEU A O 1
ATOM 1251 N N . ALA A 1 172 ? -4.995 5.851 -3.128 1.00 82.62 172 ALA A N 1
ATOM 1252 C CA . ALA A 1 172 ? -6.315 6.360 -3.488 1.00 82.62 172 ALA A CA 1
ATOM 1253 C C . ALA A 1 172 ? -7.391 5.287 -3.738 1.00 82.62 172 ALA A C 1
ATOM 1255 O O . ALA A 1 172 ? -8.495 5.434 -3.210 1.00 82.62 172 ALA A O 1
ATOM 1256 N N . PRO A 1 173 ? -7.124 4.199 -4.486 1.00 84.06 173 PRO A N 1
ATOM 1257 C CA . PRO A 1 173 ? -8.085 3.108 -4.625 1.00 84.06 173 PRO A CA 1
ATOM 1258 C C . PRO A 1 173 ? -8.426 2.446 -3.286 1.00 84.06 173 PRO A C 1
ATOM 1260 O O . PRO A 1 173 ? -9.572 2.068 -3.075 1.00 84.06 173 PRO A O 1
ATOM 1263 N N . LEU A 1 174 ? -7.447 2.333 -2.384 1.00 88.62 174 LEU A N 1
ATOM 1264 C CA . LEU A 1 174 ? -7.624 1.710 -1.077 1.00 88.62 174 LEU A CA 1
ATOM 1265 C C . LEU A 1 174 ? -8.471 2.590 -0.152 1.00 88.62 174 LEU A C 1
ATOM 1267 O O . LEU A 1 174 ? -9.417 2.091 0.441 1.00 88.62 174 LEU A O 1
ATOM 1271 N N . LEU A 1 175 ? -8.210 3.899 -0.093 1.00 88.50 175 LEU A N 1
ATOM 1272 C CA . LEU A 1 175 ? -9.039 4.834 0.678 1.00 88.50 175 LEU A CA 1
ATOM 1273 C C . LEU A 1 175 ? -10.490 4.845 0.186 1.00 88.50 175 LEU A C 1
ATOM 1275 O O . LEU A 1 175 ? -11.395 4.713 1.003 1.00 88.50 175 LEU A O 1
ATOM 1279 N N . ARG A 1 176 ? -10.712 4.865 -1.137 1.00 86.06 176 ARG A N 1
ATOM 1280 C CA . ARG A 1 176 ? -12.057 4.716 -1.722 1.00 86.06 176 ARG A CA 1
ATOM 1281 C C . ARG A 1 176 ? -12.712 3.383 -1.375 1.00 86.06 176 ARG A C 1
ATOM 1283 O O . ARG A 1 176 ? -13.911 3.308 -1.141 1.00 86.06 176 ARG A O 1
ATOM 1290 N N . TRP A 1 177 ? -11.931 2.308 -1.308 1.00 88.25 177 TRP A N 1
ATOM 1291 C CA . TRP A 1 177 ? -12.440 1.006 -0.885 1.00 88.25 177 TRP A CA 1
ATOM 1292 C C . TRP A 1 177 ? -12.893 0.999 0.584 1.00 88.25 177 TRP A C 1
ATOM 1294 O O . TRP A 1 177 ? -13.748 0.196 0.942 1.00 88.25 177 TRP A O 1
ATOM 1304 N N . PHE A 1 178 ? -12.395 1.904 1.426 1.00 90.25 178 PHE A N 1
ATOM 1305 C CA . PHE A 1 178 ? -12.847 2.078 2.809 1.00 90.25 178 PHE A CA 1
ATOM 1306 C C . PHE A 1 178 ? -13.986 3.102 2.984 1.00 90.25 178 PHE A C 1
ATOM 1308 O O . PHE A 1 178 ? -14.467 3.251 4.098 1.00 90.25 178 PHE A O 1
ATOM 1315 N N . GLU A 1 179 ? -14.471 3.769 1.928 1.00 81.56 179 GLU A N 1
ATOM 1316 C CA . GLU A 1 179 ? -15.562 4.769 2.025 1.00 81.56 179 GLU A CA 1
ATOM 1317 C C . GLU A 1 179 ? -16.943 4.172 2.351 1.00 81.56 179 GLU A C 1
ATOM 1319 O O . GLU A 1 179 ? -17.890 4.900 2.621 1.00 81.56 179 GLU A O 1
ATOM 1324 N N . SER A 1 180 ? -17.086 2.851 2.320 1.00 76.94 180 SER A N 1
ATOM 1325 C CA . SER A 1 180 ? -18.352 2.166 2.578 1.00 76.94 180 SER A CA 1
ATOM 1326 C C . SER A 1 180 ? -18.576 1.898 4.063 1.00 76.94 180 SER A C 1
ATOM 1328 O O . SER A 1 180 ? -17.672 1.423 4.743 1.00 76.94 180 SER A O 1
ATOM 1330 N N . ASP A 1 181 ? -19.822 2.061 4.512 1.00 70.38 181 ASP A N 1
ATOM 1331 C CA . ASP A 1 181 ? -20.233 2.035 5.928 1.00 70.38 181 ASP A CA 1
ATOM 1332 C C . ASP A 1 181 ? -19.844 0.783 6.735 1.00 70.38 181 ASP A C 1
ATOM 1334 O O . ASP A 1 181 ? -19.773 0.830 7.959 1.00 70.38 181 ASP A O 1
ATOM 1338 N N . GLN A 1 182 ? -19.570 -0.347 6.080 1.00 82.94 182 GLN A N 1
ATOM 1339 C CA . GLN A 1 182 ? -19.202 -1.607 6.746 1.00 82.94 182 GLN A CA 1
ATOM 1340 C C . GLN A 1 182 ? -17.690 -1.766 6.968 1.00 82.94 182 GLN A C 1
ATOM 1342 O O . GLN A 1 182 ? -17.240 -2.773 7.513 1.00 82.94 182 GLN A O 1
ATOM 1347 N N . ARG A 1 183 ? -16.881 -0.810 6.503 1.00 92.44 183 ARG A N 1
ATOM 1348 C CA . ARG A 1 183 ? -15.419 -0.889 6.508 1.00 92.44 183 ARG A CA 1
ATOM 1349 C C . ARG A 1 183 ? -14.849 0.346 7.170 1.00 92.44 183 ARG A C 1
ATOM 1351 O O . ARG A 1 183 ? -15.338 1.455 6.996 1.00 92.44 183 ARG A O 1
ATOM 1358 N N . THR A 1 184 ? -13.792 0.170 7.943 1.00 94.75 184 THR A N 1
ATOM 1359 C CA . THR A 1 184 ? -13.113 1.299 8.571 1.00 94.75 184 THR A CA 1
ATOM 1360 C C . THR A 1 184 ? -11.614 1.105 8.500 1.00 94.75 184 THR A C 1
ATOM 1362 O O . THR A 1 184 ? -11.078 0.110 8.964 1.00 94.75 184 THR A O 1
ATOM 1365 N N . LEU A 1 185 ? -10.931 2.085 7.935 1.00 95.75 185 LEU A N 1
ATOM 1366 C CA . LEU A 1 185 ? -9.504 2.290 8.102 1.00 95.75 185 LEU A CA 1
ATOM 1367 C C . LEU A 1 185 ? -9.255 3.264 9.257 1.00 95.75 185 LEU A C 1
ATOM 1369 O O . LEU A 1 185 ? -9.804 4.374 9.256 1.00 95.75 185 LEU A O 1
ATOM 1373 N N . MET A 1 186 ? -8.392 2.858 10.188 1.00 96.25 186 MET A N 1
ATOM 1374 C CA . MET A 1 186 ? -7.837 3.709 11.236 1.00 96.25 186 MET A CA 1
ATOM 1375 C C . MET A 1 186 ? -6.309 3.764 11.114 1.00 96.25 186 MET A C 1
ATOM 1377 O O . MET A 1 186 ? -5.657 2.720 11.112 1.00 96.25 186 MET A O 1
ATOM 1381 N N . ALA A 1 187 ? -5.733 4.965 11.021 1.00 95.50 187 ALA A N 1
ATOM 1382 C CA . ALA A 1 187 ? -4.282 5.169 10.984 1.00 95.50 187 ALA A CA 1
ATOM 1383 C C . ALA A 1 187 ? -3.820 6.015 12.177 1.00 95.50 187 ALA A C 1
ATOM 1385 O O . ALA A 1 187 ? -4.305 7.132 12.372 1.00 95.50 187 ALA A O 1
ATOM 1386 N N . LEU A 1 188 ? -2.895 5.478 12.977 1.00 94.94 188 LEU A N 1
ATOM 1387 C CA . LEU A 1 188 ? -2.472 6.081 14.247 1.00 94.94 188 LEU A CA 1
ATOM 1388 C C . LEU A 1 188 ? -1.669 7.376 14.034 1.00 94.94 188 LEU A C 1
ATOM 1390 O O . LEU A 1 188 ? -1.925 8.367 14.715 1.00 94.94 188 LEU A O 1
ATOM 1394 N N . ASP A 1 189 ? -0.735 7.386 13.079 1.00 91.75 189 ASP A N 1
ATOM 1395 C CA . ASP A 1 189 ? 0.156 8.519 12.778 1.00 91.75 189 ASP A CA 1
ATOM 1396 C C . ASP A 1 189 ? -0.575 9.820 12.426 1.00 91.75 189 ASP A C 1
ATOM 1398 O O . ASP A 1 189 ? -0.128 10.905 12.800 1.00 91.75 189 ASP A O 1
ATOM 1402 N N . LEU A 1 190 ? -1.699 9.705 11.723 1.00 89.44 190 LEU A N 1
ATOM 1403 C CA . LEU A 1 190 ? -2.526 10.832 11.293 1.00 89.44 190 LEU A CA 1
ATOM 1404 C C . LEU A 1 190 ? -3.811 10.981 12.108 1.00 89.44 190 LEU A C 1
ATOM 1406 O O . LEU A 1 190 ? -4.619 11.852 11.793 1.00 89.44 190 LEU A O 1
ATOM 1410 N N . GLN A 1 191 ? -4.024 10.126 13.117 1.00 92.19 191 GLN A N 1
ATOM 1411 C CA . GLN A 1 191 ? -5.301 10.009 13.833 1.00 92.19 191 GLN A CA 1
ATOM 1412 C C . GLN A 1 191 ? -6.495 9.896 12.867 1.00 92.19 191 GLN A C 1
ATOM 1414 O O . GLN A 1 191 ? -7.590 10.395 13.129 1.00 92.19 191 GLN A O 1
ATOM 1419 N N . LEU A 1 192 ? -6.267 9.256 11.718 1.00 93.19 192 LEU A N 1
ATOM 1420 C CA . LEU A 1 192 ? -7.260 9.110 10.668 1.00 93.19 192 LEU A CA 1
ATOM 1421 C C . LEU A 1 192 ? -8.258 8.041 11.094 1.00 93.19 192 LEU A C 1
ATOM 1423 O O . LEU A 1 192 ? -7.855 6.922 11.399 1.00 93.19 192 LEU A O 1
ATOM 1427 N N . ASP A 1 193 ? -9.545 8.364 11.057 1.00 94.06 193 ASP A N 1
ATOM 1428 C CA . ASP A 1 193 ? -10.620 7.420 11.350 1.00 94.06 193 ASP A CA 1
ATOM 1429 C C . ASP A 1 193 ? -11.758 7.579 10.341 1.00 94.06 193 ASP A C 1
ATOM 1431 O O . ASP A 1 193 ? -12.609 8.463 10.457 1.00 94.06 193 ASP A O 1
ATOM 1435 N N . THR A 1 194 ? -11.773 6.705 9.339 1.00 93.56 194 THR A N 1
ATOM 1436 C CA . THR A 1 194 ? -12.762 6.736 8.243 1.00 93.56 194 THR A CA 1
ATOM 1437 C C . THR A 1 194 ? -14.184 6.349 8.668 1.00 93.56 194 THR A C 1
ATOM 1439 O O . THR A 1 194 ? -15.112 6.494 7.873 1.00 93.56 194 THR A O 1
ATOM 1442 N N . SER A 1 195 ? -14.406 5.923 9.919 1.00 91.06 195 SER A N 1
ATOM 1443 C CA . SER A 1 195 ? -15.771 5.789 10.452 1.00 91.06 195 SER A CA 1
ATOM 1444 C C . SER A 1 195 ? -16.410 7.151 10.742 1.00 91.06 195 SER A C 1
ATOM 1446 O O . SER A 1 195 ? -17.634 7.289 10.708 1.00 91.06 195 SER A O 1
ATOM 1448 N N . THR A 1 196 ? -15.587 8.181 10.958 1.00 91.25 196 THR A N 1
ATOM 1449 C CA . THR A 1 196 ? -16.026 9.554 11.222 1.00 91.25 196 THR A CA 1
ATOM 1450 C C . THR A 1 196 ? -16.136 10.370 9.936 1.00 91.25 196 THR A C 1
ATOM 1452 O O . THR A 1 196 ? -15.384 10.161 8.984 1.00 91.25 196 THR A O 1
ATOM 1455 N N . GLU A 1 197 ? -17.025 11.364 9.923 1.00 90.00 197 GLU A N 1
ATOM 1456 C CA . GLU A 1 197 ? -17.152 12.290 8.788 1.00 90.00 197 GLU A CA 1
ATOM 1457 C C . GLU A 1 197 ? -15.855 13.073 8.544 1.00 90.00 197 GLU A C 1
ATOM 1459 O O . GLU A 1 197 ? -15.369 13.167 7.418 1.00 90.00 197 GLU A O 1
ATOM 1464 N N . ALA A 1 198 ? -15.232 13.559 9.622 1.00 90.31 198 ALA A N 1
ATOM 1465 C CA . ALA A 1 198 ? -13.958 14.265 9.551 1.00 90.31 198 ALA A CA 1
ATOM 1466 C C . ALA A 1 198 ? -12.847 13.390 8.946 1.00 90.31 198 ALA A C 1
ATOM 1468 O O . ALA A 1 198 ? -12.075 13.862 8.112 1.00 90.31 198 ALA A O 1
ATOM 1469 N N . GLY A 1 199 ? -12.775 12.110 9.322 1.00 90.75 199 GLY A N 1
ATOM 1470 C CA . GLY A 1 199 ? -11.777 11.192 8.780 1.00 90.75 199 GLY A CA 1
ATOM 1471 C C . GLY A 1 199 ? -12.051 10.771 7.336 1.00 90.75 199 GLY A C 1
ATOM 1472 O O . GLY A 1 199 ? -11.097 10.626 6.572 1.00 90.75 199 GLY A O 1
ATOM 1473 N N . ARG A 1 200 ? -13.317 10.652 6.911 1.00 90.38 200 ARG A N 1
ATOM 1474 C CA . ARG A 1 200 ? -13.654 10.475 5.485 1.00 90.38 200 ARG A CA 1
ATOM 1475 C C . ARG A 1 200 ? -13.216 11.676 4.653 1.00 90.38 200 ARG A C 1
ATOM 1477 O O . ARG A 1 200 ? -12.529 11.500 3.649 1.00 90.38 200 ARG A O 1
ATOM 1484 N N . LEU A 1 201 ? -13.523 12.894 5.100 1.00 89.88 201 LEU A N 1
ATOM 1485 C CA . LEU A 1 201 ? -13.070 14.118 4.431 1.00 89.88 201 LEU A CA 1
ATOM 1486 C C . LEU A 1 201 ? -11.538 14.209 4.376 1.00 89.88 201 LEU A C 1
ATOM 1488 O O . LEU A 1 201 ? -10.977 14.551 3.334 1.00 89.88 201 LEU A O 1
ATOM 1492 N N . ALA A 1 202 ? -10.851 13.846 5.463 1.00 90.12 202 ALA A N 1
ATOM 1493 C CA . ALA A 1 202 ? -9.393 13.784 5.492 1.00 90.12 202 ALA A CA 1
ATOM 1494 C C . ALA A 1 202 ? -8.840 12.759 4.486 1.00 90.12 202 ALA A C 1
ATOM 1496 O O . ALA A 1 202 ? -7.887 13.064 3.768 1.00 90.12 202 ALA A O 1
ATOM 1497 N N . ALA A 1 203 ? -9.459 11.579 4.367 1.00 88.75 203 ALA A N 1
ATOM 1498 C CA . ALA A 1 203 ? -9.081 10.577 3.373 1.00 88.75 203 ALA A CA 1
ATOM 1499 C C . ALA A 1 203 ? -9.237 11.111 1.937 1.00 88.75 203 ALA A C 1
ATOM 1501 O O . ALA A 1 203 ? -8.300 10.997 1.145 1.00 88.75 203 ALA A O 1
ATOM 1502 N N . VAL A 1 204 ? -10.359 11.765 1.613 1.00 86.69 204 VAL A N 1
ATOM 1503 C CA . VAL A 1 204 ? -10.575 12.391 0.293 1.00 86.69 204 VAL A CA 1
ATOM 1504 C C . VAL A 1 204 ? -9.519 13.463 0.006 1.00 86.69 204 VAL A C 1
ATOM 1506 O O . VAL A 1 204 ? -8.957 13.501 -1.092 1.00 86.69 204 VAL A O 1
ATOM 1509 N N . ALA A 1 205 ? -9.192 14.304 0.989 1.00 87.19 205 ALA A N 1
ATOM 1510 C CA . ALA A 1 205 ? -8.163 15.331 0.841 1.00 87.19 205 ALA A CA 1
ATOM 1511 C C . ALA A 1 205 ? -6.772 14.726 0.569 1.00 87.19 205 ALA A C 1
ATOM 1513 O O . ALA A 1 205 ? -6.074 15.182 -0.339 1.00 87.19 205 ALA A O 1
ATOM 1514 N N . ILE A 1 206 ? -6.391 13.666 1.293 1.00 84.56 206 ILE A N 1
ATOM 1515 C CA . ILE A 1 206 ? -5.128 12.936 1.082 1.00 84.56 206 ILE A CA 1
ATOM 1516 C C . ILE A 1 206 ? -5.057 12.379 -0.345 1.00 84.56 206 ILE A C 1
ATOM 1518 O O . ILE A 1 206 ? -4.034 12.525 -1.019 1.00 84.56 206 ILE A O 1
ATOM 1522 N N . VAL A 1 207 ? -6.154 11.791 -0.834 1.00 79.94 207 VAL A N 1
ATOM 1523 C CA . VAL A 1 207 ? -6.257 11.303 -2.217 1.00 79.94 207 VAL A CA 1
ATOM 1524 C C . VAL A 1 207 ? -6.072 12.431 -3.230 1.00 79.94 207 VAL A C 1
ATOM 1526 O O . VAL A 1 207 ? -5.316 12.269 -4.192 1.00 79.94 207 VAL A O 1
ATOM 1529 N N . GLY A 1 208 ? -6.733 13.570 -3.016 1.00 79.19 208 GLY A N 1
ATOM 1530 C CA . GLY A 1 208 ? -6.657 14.726 -3.909 1.00 79.19 208 GLY A CA 1
ATOM 1531 C C . GLY A 1 208 ? -5.246 15.307 -4.013 1.00 79.19 208 GLY A C 1
ATOM 1532 O O . GLY A 1 208 ? -4.738 15.507 -5.118 1.00 79.19 208 GLY A O 1
ATOM 1533 N N . VAL A 1 209 ? -4.581 15.521 -2.873 1.00 76.94 209 VAL A N 1
ATOM 1534 C CA . VAL A 1 209 ? -3.214 16.073 -2.824 1.00 76.94 209 VAL A CA 1
ATOM 1535 C C . VAL A 1 209 ? -2.204 15.112 -3.451 1.00 76.94 209 VAL A C 1
ATOM 1537 O O . VAL A 1 209 ? -1.370 15.531 -4.256 1.00 76.94 209 VAL A O 1
ATOM 1540 N N . GLY A 1 210 ? -2.310 13.817 -3.146 1.00 71.31 210 GLY A N 1
ATOM 1541 C CA . GLY A 1 210 ? -1.425 12.795 -3.699 1.00 71.31 210 GLY A CA 1
ATOM 1542 C C . GLY A 1 210 ? -1.499 12.662 -5.216 1.00 71.31 210 GLY A C 1
ATOM 1543 O O . GLY A 1 210 ? -0.470 12.540 -5.882 1.00 71.31 210 GLY A O 1
ATOM 1544 N N . GLY A 1 211 ? -2.713 12.708 -5.774 1.00 68.38 211 GLY A N 1
ATOM 1545 C CA . GLY A 1 211 ? -2.917 12.697 -7.223 1.00 68.38 211 GLY A CA 1
ATOM 1546 C C . GLY A 1 211 ? -2.310 13.927 -7.900 1.00 68.38 211 GLY A C 1
ATOM 1547 O O . GLY A 1 211 ? -1.624 13.796 -8.914 1.00 68.38 211 GLY A O 1
ATOM 1548 N N . TRP A 1 212 ? -2.498 15.110 -7.309 1.00 69.06 212 TRP A N 1
ATOM 1549 C CA . TRP A 1 212 ? -1.953 16.362 -7.836 1.00 69.06 212 TRP A CA 1
ATOM 1550 C C . TRP A 1 212 ? -0.418 16.383 -7.858 1.00 69.06 212 TRP A C 1
ATOM 1552 O O . TRP A 1 212 ? 0.183 16.763 -8.866 1.00 69.06 212 TRP A O 1
ATOM 1562 N N . GLU A 1 213 ? 0.235 15.945 -6.778 1.00 74.38 213 GLU A N 1
ATOM 1563 C CA . GLU A 1 213 ? 1.699 15.879 -6.727 1.00 74.38 213 GLU A CA 1
ATOM 1564 C C . GLU A 1 213 ? 2.253 14.886 -7.757 1.00 74.38 213 GLU A C 1
ATOM 1566 O O . GLU A 1 213 ? 3.224 15.191 -8.459 1.00 74.38 213 GLU A O 1
ATOM 1571 N N . HIS A 1 214 ? 1.604 13.727 -7.902 1.00 72.12 214 HIS A N 1
ATOM 1572 C CA . HIS A 1 214 ? 2.002 12.721 -8.879 1.00 72.12 214 HIS A CA 1
ATOM 1573 C C . HIS A 1 214 ? 1.901 13.239 -10.317 1.00 72.12 214 HIS A C 1
ATOM 1575 O O . HIS A 1 214 ? 2.862 13.103 -11.080 1.00 72.12 214 HIS A O 1
ATOM 1581 N N . GLU A 1 215 ? 0.785 13.883 -10.674 1.00 73.94 215 GLU A N 1
ATOM 1582 C CA . GLU A 1 215 ? 0.604 14.471 -12.004 1.00 73.94 215 GLU A CA 1
ATOM 1583 C C . GLU A 1 215 ? 1.672 15.535 -12.269 1.00 73.94 215 GLU A C 1
ATOM 1585 O O . GLU A 1 215 ? 2.346 15.504 -13.295 1.00 73.94 215 GLU A O 1
ATOM 1590 N N . ARG A 1 216 ? 1.950 16.410 -11.296 1.00 74.75 216 ARG A N 1
ATOM 1591 C CA . ARG A 1 216 ? 2.977 17.452 -11.434 1.00 74.75 216 ARG A CA 1
ATOM 1592 C C . ARG A 1 216 ? 4.387 16.880 -11.636 1.00 74.75 216 ARG A C 1
ATOM 1594 O O . ARG A 1 216 ? 5.173 17.429 -12.418 1.00 74.75 216 ARG A O 1
ATOM 1601 N N . ILE A 1 217 ? 4.739 15.797 -10.938 1.00 73.81 217 ILE A N 1
ATOM 1602 C CA . ILE A 1 217 ? 6.018 15.091 -11.129 1.00 73.81 217 ILE A CA 1
ATOM 1603 C C . ILE A 1 217 ? 6.061 14.433 -12.513 1.00 73.81 217 ILE A C 1
ATOM 1605 O O . ILE A 1 217 ? 7.065 14.567 -13.218 1.00 73.81 217 ILE A O 1
ATOM 1609 N N . SER A 1 218 ? 4.980 13.763 -12.918 1.00 76.19 218 SER A N 1
ATOM 1610 C CA . SER A 1 218 ? 4.838 13.133 -14.235 1.00 76.19 218 SER A CA 1
ATOM 1611 C C . SER A 1 218 ? 4.998 14.157 -15.360 1.00 76.19 218 SER A C 1
ATOM 1613 O O . SER A 1 218 ? 5.817 13.971 -16.263 1.00 76.19 218 SER A O 1
ATOM 1615 N N . GLU A 1 219 ? 4.321 15.300 -15.259 1.00 83.88 219 GLU A N 1
ATOM 1616 C CA . GLU A 1 219 ? 4.430 16.410 -16.200 1.00 83.88 219 GLU A CA 1
ATOM 1617 C C . GLU A 1 219 ? 5.850 16.964 -16.285 1.00 83.88 219 GLU A C 1
ATOM 1619 O O . GLU A 1 219 ? 6.361 17.171 -17.387 1.00 83.88 219 GLU A O 1
ATOM 1624 N N . ARG A 1 220 ? 6.519 17.191 -15.146 1.00 84.56 220 ARG A N 1
ATOM 1625 C CA . ARG A 1 220 ? 7.907 17.676 -15.135 1.00 84.56 220 ARG A CA 1
ATOM 1626 C C . ARG A 1 220 ? 8.846 16.675 -15.800 1.00 84.56 220 ARG A C 1
ATOM 1628 O O . ARG A 1 220 ? 9.674 17.083 -16.612 1.00 84.56 220 ARG A O 1
ATOM 1635 N N . THR A 1 221 ? 8.719 15.389 -15.482 1.00 82.25 221 THR A N 1
ATOM 1636 C CA . THR A 1 221 ? 9.524 14.331 -16.105 1.00 82.25 221 THR A CA 1
ATOM 1637 C C . THR A 1 221 ? 9.259 14.256 -17.601 1.00 82.25 221 THR A C 1
ATOM 1639 O O . THR A 1 221 ? 10.206 14.227 -18.382 1.00 82.25 221 THR A O 1
ATOM 1642 N N . ARG A 1 222 ? 7.991 14.299 -18.021 1.00 83.31 222 ARG A N 1
ATOM 1643 C CA . ARG A 1 222 ? 7.606 14.301 -19.435 1.00 83.31 222 ARG A CA 1
ATOM 1644 C C . ARG A 1 222 ? 8.202 15.496 -20.172 1.00 83.31 222 ARG A C 1
ATOM 1646 O O . ARG A 1 222 ? 8.879 15.290 -21.172 1.00 83.31 222 ARG A O 1
ATOM 1653 N N . ARG A 1 223 ? 8.044 16.713 -19.645 1.00 84.88 223 ARG A N 1
ATOM 1654 C CA . ARG A 1 223 ? 8.636 17.934 -20.219 1.00 84.88 223 ARG A CA 1
ATOM 1655 C C . ARG A 1 223 ? 10.163 17.867 -20.251 1.00 84.88 223 ARG A C 1
ATOM 1657 O O . ARG A 1 223 ? 10.774 18.292 -21.224 1.00 84.88 223 ARG A O 1
ATOM 1664 N N . GLY A 1 224 ? 10.787 17.313 -19.212 1.00 83.38 224 GLY A N 1
ATOM 1665 C CA . GLY A 1 224 ? 12.231 17.088 -19.160 1.00 83.38 224 GLY A CA 1
ATOM 1666 C C . GLY A 1 224 ? 12.711 16.107 -20.231 1.00 83.38 224 GLY A C 1
ATOM 1667 O O . GLY A 1 224 ? 13.698 16.381 -20.910 1.00 83.38 224 GLY A O 1
ATOM 1668 N N . LEU A 1 225 ? 11.985 15.003 -20.429 1.00 82.75 225 LEU A N 1
ATOM 1669 C CA . LEU A 1 225 ? 12.246 14.021 -21.484 1.00 82.75 225 LEU A CA 1
ATOM 1670 C C . LEU A 1 225 ? 12.013 14.615 -22.876 1.00 82.75 225 LEU A C 1
ATOM 1672 O O . LEU A 1 225 ? 12.836 14.413 -23.759 1.00 82.75 225 LEU A O 1
ATOM 1676 N N . GLU A 1 226 ? 10.939 15.375 -23.080 1.00 82.31 226 GLU A N 1
ATOM 1677 C CA . GLU A 1 226 ? 10.659 16.081 -24.336 1.00 82.31 226 GLU A CA 1
ATOM 1678 C C . GLU A 1 226 ? 11.751 17.109 -24.662 1.00 82.31 226 GLU A C 1
ATOM 1680 O O . GLU A 1 226 ? 12.262 17.122 -25.779 1.00 82.31 226 GLU A O 1
ATOM 1685 N N . ALA A 1 227 ? 12.194 17.897 -23.679 1.00 82.38 227 ALA A N 1
ATOM 1686 C CA . ALA A 1 227 ? 13.299 18.840 -23.842 1.00 82.38 227 ALA A CA 1
ATOM 1687 C C . ALA A 1 227 ? 14.659 18.144 -24.038 1.00 82.38 227 ALA A C 1
ATOM 1689 O O . ALA A 1 227 ? 15.566 18.691 -24.664 1.00 82.38 227 ALA A O 1
ATOM 1690 N N . ALA A 1 228 ? 14.855 16.947 -23.478 1.00 77.31 228 ALA A N 1
ATOM 1691 C CA . ALA A 1 228 ? 16.032 16.129 -23.763 1.00 77.31 228 ALA A CA 1
ATOM 1692 C C . ALA A 1 228 ? 15.992 15.596 -25.204 1.00 77.31 228 ALA A C 1
ATOM 1694 O O . ALA A 1 228 ? 16.989 15.723 -25.911 1.00 77.31 228 ALA A O 1
ATOM 1695 N N . ARG A 1 229 ? 14.834 15.103 -25.668 1.00 72.25 229 ARG A N 1
ATOM 1696 C CA . ARG A 1 229 ? 14.623 14.664 -27.060 1.00 72.25 229 ARG A CA 1
ATOM 1697 C C . ARG A 1 229 ? 14.879 15.792 -28.052 1.00 72.25 229 ARG A C 1
ATOM 1699 O O . ARG A 1 229 ? 15.606 15.591 -29.017 1.00 72.25 229 ARG A O 1
ATOM 1706 N N . SER A 1 230 ? 14.336 16.986 -27.805 1.00 75.19 230 SER A N 1
ATOM 1707 C CA . SER A 1 230 ? 14.517 18.137 -28.700 1.00 75.19 230 SER A CA 1
ATOM 1708 C C . SER A 1 230 ? 15.972 18.609 -28.782 1.00 75.19 230 SER A C 1
ATOM 1710 O O . SER A 1 230 ? 16.351 19.256 -29.751 1.00 75.19 230 SER A O 1
ATOM 1712 N N . ARG A 1 231 ? 16.798 18.279 -27.779 1.00 76.75 231 ARG A N 1
ATOM 1713 C CA . ARG A 1 231 ? 18.247 18.540 -27.747 1.00 76.75 231 ARG A CA 1
ATOM 1714 C C . ARG A 1 231 ? 19.090 17.369 -28.269 1.00 76.75 231 ARG A C 1
ATOM 1716 O O . ARG A 1 231 ? 20.303 17.378 -28.091 1.00 76.75 231 ARG A O 1
ATOM 1723 N N . GLY A 1 232 ? 18.471 16.359 -28.885 1.00 60.91 232 GLY A N 1
ATOM 1724 C CA . GLY A 1 232 ? 19.169 15.189 -29.429 1.00 60.91 232 GLY A CA 1
ATOM 1725 C C . GLY A 1 232 ? 19.621 14.170 -28.377 1.00 60.91 232 GLY A C 1
ATOM 1726 O O . GLY A 1 232 ? 20.412 13.283 -28.684 1.00 60.91 232 GLY A O 1
ATOM 1727 N N . GLY A 1 233 ? 19.137 14.265 -27.134 1.00 59.19 233 GLY A N 1
ATOM 1728 C CA . GLY A 1 233 ? 19.383 13.250 -26.112 1.00 59.19 233 GLY A CA 1
ATOM 1729 C C . GLY A 1 233 ? 18.709 11.929 -26.488 1.00 59.19 233 GLY A C 1
ATOM 1730 O O . GLY A 1 233 ? 17.494 11.894 -26.693 1.00 59.19 233 GLY A O 1
ATOM 1731 N N . ALA A 1 234 ? 19.490 10.846 -26.569 1.00 56.03 234 ALA A N 1
ATOM 1732 C CA . ALA A 1 234 ? 18.994 9.520 -26.929 1.00 56.03 234 ALA A CA 1
ATOM 1733 C C . ALA A 1 234 ? 17.843 9.079 -26.010 1.00 56.03 234 ALA A C 1
ATOM 1735 O O . ALA A 1 234 ? 17.922 9.160 -24.779 1.00 56.03 234 ALA A O 1
ATOM 1736 N N . GLN A 1 235 ? 16.760 8.598 -26.620 1.00 55.94 235 GLN A N 1
ATOM 1737 C CA . GLN A 1 235 ? 15.576 8.106 -25.930 1.00 55.94 235 GLN A CA 1
ATOM 1738 C C . GLN A 1 235 ? 15.866 6.730 -25.316 1.00 55.94 235 GLN A C 1
ATOM 1740 O O . GLN A 1 235 ? 15.466 5.692 -25.825 1.00 55.94 235 GLN A O 1
ATOM 1745 N N . GLY A 1 236 ? 16.578 6.725 -24.193 1.00 61.66 236 GLY A N 1
ATOM 1746 C CA . GLY A 1 236 ? 16.943 5.503 -23.486 1.00 61.66 236 GLY A CA 1
ATOM 1747 C C . GLY A 1 236 ? 18.181 4.801 -24.051 1.00 61.66 236 GLY A C 1
ATOM 1748 O O . GLY A 1 236 ? 18.936 5.340 -24.852 1.00 61.66 236 GLY A O 1
ATOM 1749 N N . ARG A 1 237 ? 18.432 3.595 -23.533 1.00 65.38 237 ARG A N 1
ATOM 1750 C CA . ARG A 1 237 ? 19.599 2.775 -23.891 1.00 65.38 237 ARG A CA 1
ATOM 1751 C C . ARG A 1 237 ? 19.414 2.187 -25.290 1.00 65.38 237 ARG A C 1
ATOM 1753 O O . ARG A 1 237 ? 18.399 1.523 -25.493 1.00 65.38 237 ARG A O 1
ATOM 1760 N N . THR A 1 238 ? 20.422 2.326 -26.154 1.00 69.81 238 THR A N 1
ATOM 1761 C CA . THR A 1 238 ? 20.462 1.761 -27.513 1.00 69.81 238 THR A CA 1
ATOM 1762 C C . THR A 1 238 ? 19.967 0.313 -27.539 1.00 69.81 238 THR A C 1
ATOM 1764 O O . THR A 1 238 ? 20.408 -0.550 -26.760 1.00 69.81 238 THR A O 1
ATOM 1767 N N . ALA A 1 239 ? 18.994 0.058 -28.401 1.00 73.25 239 ALA A N 1
ATOM 1768 C CA . ALA A 1 239 ? 18.366 -1.229 -28.633 1.00 73.25 239 ALA A CA 1
ATOM 1769 C C . ALA A 1 239 ? 18.687 -1.730 -30.043 1.00 73.25 239 ALA A C 1
ATOM 1771 O O . ALA A 1 239 ? 19.074 -0.972 -30.922 1.00 73.25 239 ALA A O 1
ATOM 1772 N N . VAL A 1 240 ? 18.496 -3.033 -30.270 1.00 74.50 240 VAL A N 1
ATOM 1773 C CA . VAL A 1 240 ? 18.725 -3.627 -31.599 1.00 74.50 240 VAL A CA 1
ATOM 1774 C C . VAL A 1 240 ? 17.754 -3.073 -32.638 1.00 74.50 240 VAL A C 1
ATOM 1776 O O . VAL A 1 240 ? 18.123 -2.936 -33.793 1.00 74.50 240 VAL A O 1
ATOM 1779 N N . ALA A 1 241 ? 16.564 -2.657 -32.200 1.00 71.00 241 ALA A N 1
ATOM 1780 C CA . ALA A 1 241 ? 15.595 -1.970 -33.045 1.00 71.00 241 ALA A CA 1
ATOM 1781 C C . ALA A 1 241 ? 16.075 -0.598 -33.561 1.00 71.00 241 ALA A C 1
ATOM 1783 O O . ALA A 1 241 ? 15.508 -0.079 -34.514 1.00 71.00 241 ALA A O 1
ATOM 1784 N N . ASP A 1 242 ? 17.115 -0.016 -32.953 1.00 73.88 242 ASP A N 1
ATOM 1785 C CA . ASP A 1 242 ? 17.686 1.262 -33.389 1.00 73.88 242 ASP A CA 1
ATOM 1786 C C . ASP A 1 242 ? 18.741 1.073 -34.502 1.00 73.88 242 ASP A C 1
ATOM 1788 O O . ASP A 1 242 ? 19.277 2.056 -35.010 1.00 73.88 242 ASP A O 1
ATOM 1792 N N . ILE A 1 243 ? 19.057 -0.176 -34.882 1.00 83.88 243 ILE A N 1
ATOM 1793 C CA . ILE A 1 243 ? 20.016 -0.531 -35.941 1.00 83.88 243 ILE A CA 1
ATOM 1794 C C . ILE A 1 243 ? 19.302 -1.433 -36.962 1.00 83.88 243 ILE A C 1
ATOM 1796 O O . ILE A 1 243 ? 19.304 -2.659 -36.799 1.00 83.88 243 ILE A O 1
ATOM 1800 N N . PRO A 1 244 ? 18.697 -0.846 -38.014 1.00 83.50 244 PRO A N 1
ATOM 1801 C CA . PRO A 1 244 ? 17.870 -1.573 -38.979 1.00 83.50 244 PRO A CA 1
ATOM 1802 C C . PRO A 1 244 ? 18.582 -2.774 -39.608 1.00 83.50 244 PRO A C 1
ATOM 1804 O O . PRO A 1 244 ? 18.027 -3.865 -39.642 1.00 83.50 244 PRO A O 1
ATOM 1807 N N . GLU A 1 245 ? 19.849 -2.613 -39.994 1.00 88.00 245 GLU A N 1
ATOM 1808 C CA . GLU A 1 245 ? 20.648 -3.671 -40.627 1.00 88.00 245 GLU A CA 1
ATOM 1809 C C . GLU A 1 245 ? 20.810 -4.907 -39.728 1.00 88.00 245 GLU A C 1
ATOM 1811 O O . GLU A 1 245 ? 20.681 -6.049 -40.171 1.00 88.00 245 GLU A O 1
ATOM 1816 N N . LEU A 1 246 ? 21.064 -4.688 -38.435 1.00 86.38 246 LEU A N 1
ATOM 1817 C CA . LEU A 1 246 ? 21.231 -5.760 -37.458 1.00 86.38 246 LEU A CA 1
ATOM 1818 C C . LEU A 1 246 ? 19.891 -6.429 -37.136 1.00 86.38 246 LEU A C 1
ATOM 1820 O O . LEU A 1 246 ? 19.833 -7.649 -36.968 1.00 86.38 246 LEU A O 1
ATOM 1824 N N . GLN A 1 247 ? 18.813 -5.648 -37.072 1.00 87.00 247 GLN A N 1
ATOM 1825 C CA . GLN A 1 247 ? 17.464 -6.165 -36.870 1.00 87.00 247 GLN A CA 1
ATOM 1826 C C . GLN A 1 247 ? 17.008 -7.029 -38.052 1.00 87.00 247 GLN A C 1
ATOM 1828 O O . GLN A 1 247 ? 16.574 -8.161 -37.837 1.00 87.00 247 GLN A O 1
ATOM 1833 N N . GLU A 1 248 ? 17.133 -6.530 -39.282 1.00 87.88 248 GLU A N 1
ATOM 1834 C CA . GLU A 1 248 ? 16.791 -7.259 -40.510 1.00 87.88 248 GLU A CA 1
ATOM 1835 C C . GLU A 1 248 ? 17.611 -8.538 -40.639 1.00 87.88 248 GLU A C 1
ATOM 1837 O O . GLU A 1 248 ? 17.085 -9.595 -40.985 1.00 87.88 248 GLU A O 1
ATOM 1842 N N . ARG A 1 249 ? 18.897 -8.477 -40.288 1.00 89.88 249 ARG A N 1
ATOM 1843 C CA . ARG A 1 249 ? 19.763 -9.652 -40.269 1.00 89.88 249 ARG A CA 1
ATOM 1844 C C . ARG A 1 249 ? 19.281 -10.716 -39.285 1.00 89.88 249 ARG A C 1
ATOM 1846 O O . ARG A 1 249 ? 19.190 -11.884 -39.654 1.00 89.88 249 ARG A O 1
ATOM 1853 N N . ILE A 1 250 ? 18.979 -10.332 -38.045 1.00 89.94 250 ILE A N 1
ATOM 1854 C CA . ILE A 1 250 ? 18.481 -11.266 -37.024 1.00 89.94 250 ILE A CA 1
ATOM 1855 C C . ILE A 1 250 ? 17.115 -11.840 -37.424 1.00 89.94 250 ILE A C 1
ATOM 1857 O O . ILE A 1 250 ? 16.865 -13.020 -37.172 1.00 89.94 250 ILE A O 1
ATOM 1861 N N . ALA A 1 251 ? 16.252 -11.036 -38.053 1.00 88.56 251 ALA A N 1
ATOM 1862 C CA . ALA A 1 251 ? 14.965 -11.481 -38.583 1.00 88.56 251 ALA A CA 1
ATOM 1863 C C . ALA A 1 251 ? 15.141 -12.502 -39.717 1.00 88.56 251 ALA A C 1
ATOM 1865 O O . ALA A 1 251 ? 14.546 -13.572 -39.669 1.00 88.56 251 ALA A O 1
ATOM 1866 N N . ARG A 1 252 ? 16.051 -12.251 -40.663 1.00 91.88 252 ARG A N 1
ATOM 1867 C CA . ARG A 1 252 ? 16.353 -13.196 -41.745 1.00 91.88 252 ARG A CA 1
ATOM 1868 C C . ARG A 1 252 ? 16.868 -14.540 -41.223 1.00 91.88 252 ARG A C 1
ATOM 1870 O O . ARG A 1 252 ? 16.340 -15.576 -41.600 1.00 91.88 252 ARG A O 1
ATOM 1877 N N . LEU A 1 253 ? 17.839 -14.538 -40.303 1.00 91.88 253 LEU A N 1
ATOM 1878 C CA . LEU A 1 253 ? 18.351 -15.786 -39.710 1.00 91.88 253 LEU A CA 1
ATOM 1879 C C . LEU A 1 253 ? 17.252 -16.550 -38.944 1.00 91.88 253 LEU A C 1
ATOM 1881 O O . LEU A 1 253 ? 17.279 -17.776 -38.836 1.00 91.88 253 LEU A O 1
ATOM 1885 N N . ARG A 1 254 ? 16.279 -15.824 -38.379 1.00 91.00 254 ARG A N 1
ATOM 1886 C CA . ARG A 1 254 ? 15.090 -16.402 -37.740 1.00 91.00 254 ARG A CA 1
ATOM 1887 C C . ARG A 1 254 ? 14.175 -17.075 -38.755 1.00 91.00 254 ARG A C 1
ATOM 1889 O O . ARG A 1 254 ? 13.730 -18.188 -38.484 1.00 91.00 254 ARG A O 1
ATOM 1896 N N . ASP A 1 255 ? 13.929 -16.420 -39.884 1.00 90.50 255 ASP A N 1
ATOM 1897 C CA . ASP A 1 255 ? 13.095 -16.933 -40.975 1.00 90.50 255 ASP A CA 1
ATOM 1898 C C . ASP A 1 255 ? 13.734 -18.156 -41.655 1.00 90.50 255 ASP A C 1
ATOM 1900 O O . ASP A 1 255 ? 13.034 -19.076 -42.068 1.00 90.50 255 ASP A O 1
ATOM 1904 N N . GLU A 1 256 ? 15.068 -18.231 -41.665 1.00 92.75 256 GLU A N 1
ATOM 1905 C CA . GLU A 1 256 ? 15.853 -19.410 -42.070 1.00 92.75 256 GLU A CA 1
ATOM 1906 C C . GLU A 1 256 ? 15.759 -20.586 -41.070 1.00 92.75 256 GLU A C 1
ATOM 1908 O O . GLU A 1 256 ? 16.349 -21.645 -41.283 1.00 92.75 256 GLU A O 1
ATOM 1913 N N . GLY A 1 257 ? 15.016 -20.433 -39.969 1.00 91.69 257 GLY A N 1
ATOM 1914 C CA . GLY A 1 257 ? 14.757 -21.491 -38.991 1.00 91.69 257 GLY A CA 1
ATOM 1915 C C . GLY A 1 257 ? 15.833 -21.649 -37.913 1.00 91.69 257 GLY A C 1
ATOM 1916 O O . GLY A 1 257 ? 15.759 -22.580 -37.106 1.00 91.69 257 GLY A O 1
ATOM 1917 N N . MET A 1 258 ? 16.820 -20.750 -37.836 1.00 93.62 258 MET A N 1
ATOM 1918 C CA . MET A 1 258 ? 17.862 -20.841 -36.812 1.00 93.62 258 MET A CA 1
ATOM 1919 C C . MET A 1 258 ? 17.307 -20.602 -35.401 1.00 93.62 258 MET A C 1
ATOM 1921 O O . MET A 1 258 ? 16.462 -19.736 -35.151 1.00 93.62 258 MET A O 1
ATOM 1925 N N . THR A 1 259 ? 17.824 -21.336 -34.414 1.00 95.12 259 THR A N 1
ATOM 1926 C CA . THR A 1 259 ? 17.448 -21.157 -33.000 1.00 95.12 259 THR A CA 1
ATOM 1927 C C . THR A 1 259 ? 18.006 -19.847 -32.417 1.00 95.12 259 THR A C 1
ATOM 1929 O O . THR A 1 259 ? 18.844 -19.175 -33.013 1.00 95.12 259 THR A O 1
ATOM 1932 N N . LEU A 1 260 ? 17.508 -19.398 -31.254 1.00 93.19 260 LEU A N 1
ATOM 1933 C CA . LEU A 1 260 ? 18.035 -18.197 -30.557 1.00 93.19 260 LEU A CA 1
ATOM 1934 C C . LEU A 1 260 ? 19.484 -18.367 -30.126 1.00 93.19 260 LEU A C 1
ATOM 1936 O O . LEU A 1 260 ? 20.220 -17.385 -30.100 1.00 93.19 260 LEU A O 1
ATOM 1940 N N . GLN A 1 261 ? 19.867 -19.602 -29.820 1.00 94.56 261 GLN A N 1
ATOM 1941 C CA . GLN A 1 261 ? 21.236 -19.958 -29.497 1.00 94.56 261 GLN A CA 1
ATOM 1942 C C . GLN A 1 261 ? 22.119 -19.887 -30.743 1.00 94.56 261 GLN A C 1
ATOM 1944 O O . GLN A 1 261 ? 23.060 -19.107 -30.742 1.00 94.56 261 GLN A O 1
ATOM 1949 N N . ALA A 1 262 ? 21.731 -20.554 -31.835 1.00 94.31 262 ALA A N 1
ATOM 1950 C CA . ALA A 1 262 ? 22.506 -20.551 -33.078 1.00 94.31 262 ALA A CA 1
ATOM 1951 C C . ALA A 1 262 ? 22.754 -19.132 -33.617 1.00 94.31 262 ALA A C 1
ATOM 1953 O O . ALA A 1 262 ? 23.863 -18.803 -34.015 1.00 94.31 262 ALA A O 1
ATOM 1954 N N . ILE A 1 263 ? 21.750 -18.251 -33.557 1.00 94.06 263 ILE A N 1
ATOM 1955 C CA . ILE A 1 263 ? 21.926 -16.852 -33.974 1.00 94.06 263 ILE A CA 1
ATOM 1956 C C . ILE A 1 263 ? 22.883 -16.098 -33.049 1.00 94.06 263 ILE A C 1
ATOM 1958 O O . ILE A 1 263 ? 23.669 -15.285 -33.522 1.00 94.06 263 ILE A O 1
ATOM 1962 N N . ALA A 1 264 ? 22.827 -16.337 -31.737 1.00 94.06 264 ALA A N 1
ATOM 1963 C CA . ALA A 1 264 ? 23.766 -15.713 -30.811 1.00 94.06 264 ALA A CA 1
ATOM 1964 C C . ALA A 1 264 ? 25.203 -16.180 -31.083 1.00 94.06 264 ALA A C 1
ATOM 1966 O O . ALA A 1 264 ? 26.111 -15.354 -31.077 1.00 94.06 264 ALA A O 1
ATOM 1967 N N . ASP A 1 265 ? 25.386 -17.471 -31.358 1.00 95.56 265 ASP A N 1
ATOM 1968 C CA . ASP A 1 265 ? 26.688 -18.072 -31.648 1.00 95.56 265 ASP A CA 1
ATOM 1969 C C . ASP A 1 265 ? 27.280 -17.504 -32.946 1.00 95.56 265 ASP A C 1
ATOM 1971 O O . ASP A 1 265 ? 28.398 -17.000 -32.914 1.00 95.56 265 ASP A O 1
ATOM 1975 N N . VAL A 1 266 ? 26.495 -17.424 -34.029 1.00 94.94 266 VAL A N 1
ATOM 1976 C CA . VAL A 1 266 ? 26.907 -16.785 -35.298 1.00 94.94 266 VAL A CA 1
ATOM 1977 C C . VAL A 1 266 ? 27.349 -15.334 -35.085 1.00 94.94 266 VAL A C 1
ATOM 1979 O O . VAL A 1 266 ? 28.416 -14.929 -35.539 1.00 94.94 266 VAL A O 1
ATOM 1982 N N . LEU A 1 267 ? 26.561 -14.537 -34.353 1.00 92.56 267 LEU A N 1
ATOM 1983 C CA . LEU A 1 267 ? 26.911 -13.137 -34.079 1.00 92.56 267 LEU A CA 1
ATOM 1984 C C . LEU A 1 267 ? 28.189 -13.007 -33.234 1.00 92.56 267 LEU A C 1
ATOM 1986 O O . LEU A 1 267 ? 28.918 -12.025 -33.379 1.00 92.56 267 LEU A O 1
ATOM 1990 N N . ASN A 1 268 ? 28.459 -13.970 -32.351 1.00 93.62 268 ASN A N 1
ATOM 1991 C CA . ASN A 1 268 ? 29.670 -14.000 -31.533 1.00 93.62 268 ASN A CA 1
ATOM 1992 C C . ASN A 1 268 ? 30.904 -14.430 -32.331 1.00 93.62 268 ASN A C 1
ATOM 1994 O O . ASN A 1 268 ? 31.951 -13.803 -32.186 1.00 93.62 268 ASN A O 1
ATOM 1998 N N . GLU A 1 269 ? 30.785 -15.465 -33.164 1.00 94.00 269 GLU A N 1
ATOM 1999 C CA . GLU A 1 269 ? 31.870 -15.974 -34.016 1.00 94.00 269 GLU A CA 1
ATOM 2000 C C . GLU A 1 269 ? 32.363 -14.912 -35.001 1.00 94.00 269 GLU A C 1
ATOM 2002 O O . GLU A 1 269 ? 33.563 -14.756 -35.214 1.00 94.00 269 GLU A O 1
ATOM 2007 N N . GLU A 1 270 ? 31.444 -14.121 -35.546 1.00 91.75 270 GLU A N 1
ATOM 2008 C CA . GLU A 1 270 ? 31.759 -13.020 -36.455 1.00 91.75 270 GLU A CA 1
ATOM 2009 C C . GLU A 1 270 ? 32.217 -11.736 -35.746 1.00 91.75 270 GLU A C 1
ATOM 2011 O O . GLU A 1 270 ? 32.545 -10.745 -36.399 1.00 91.75 270 GLU A O 1
ATOM 2016 N N . GLY A 1 271 ? 32.217 -11.719 -34.411 1.00 88.69 271 GLY A N 1
ATOM 2017 C CA . GLY A 1 271 ? 32.659 -10.570 -33.626 1.00 88.69 271 GLY A CA 1
ATOM 2018 C C . GLY A 1 271 ? 31.713 -9.366 -33.673 1.00 88.69 271 GLY A C 1
ATOM 2019 O O . GLY A 1 271 ? 32.162 -8.235 -33.479 1.00 88.69 271 GLY A O 1
ATOM 2020 N N . VAL A 1 272 ? 30.410 -9.571 -33.908 1.00 88.50 272 VAL A N 1
ATOM 2021 C CA . VAL A 1 272 ? 29.422 -8.480 -33.921 1.00 88.50 272 VAL A CA 1
ATOM 2022 C C . VAL A 1 272 ? 29.313 -7.859 -32.518 1.00 88.50 272 VAL A C 1
ATOM 2024 O O . VAL A 1 272 ? 28.891 -8.543 -31.579 1.00 88.50 272 VAL A O 1
ATOM 2027 N N . PRO A 1 273 ? 29.618 -6.558 -32.336 1.00 85.69 273 PRO A N 1
ATOM 2028 C CA . PRO A 1 273 ? 29.587 -5.925 -31.021 1.00 85.69 273 PRO A CA 1
ATOM 2029 C C . PRO A 1 273 ? 28.190 -5.944 -30.393 1.00 85.69 273 PRO A C 1
ATOM 2031 O O . PRO A 1 273 ? 27.180 -5.709 -31.060 1.00 85.69 273 PRO A O 1
ATOM 2034 N N . THR A 1 274 ? 28.112 -6.163 -29.079 1.00 86.75 274 THR A N 1
ATOM 2035 C CA . THR A 1 274 ? 26.834 -6.039 -28.372 1.00 86.75 274 THR A CA 1
ATOM 2036 C C . THR A 1 274 ? 26.521 -4.572 -28.064 1.00 86.75 274 THR A C 1
ATOM 2038 O O . THR A 1 274 ? 27.374 -3.797 -27.635 1.00 86.75 274 THR A O 1
ATOM 2041 N N . LEU A 1 275 ? 25.251 -4.186 -28.190 1.00 77.25 275 LEU A N 1
ATOM 2042 C CA . LEU A 1 275 ? 24.823 -2.782 -28.055 1.00 77.25 275 LEU A CA 1
ATOM 2043 C C . LEU A 1 275 ? 24.883 -2.227 -26.629 1.00 77.25 275 LEU A C 1
ATOM 2045 O O . LEU A 1 275 ? 24.707 -1.034 -26.407 1.00 77.25 275 LEU A O 1
ATOM 2049 N N . ARG A 1 276 ? 25.079 -3.105 -25.643 1.00 72.00 276 ARG A N 1
ATOM 2050 C CA . ARG A 1 276 ? 25.084 -2.762 -24.214 1.00 72.00 276 ARG A CA 1
ATOM 2051 C C . ARG A 1 276 ? 26.415 -3.083 -23.534 1.00 72.00 276 ARG A C 1
ATOM 2053 O O . ARG A 1 276 ? 26.439 -3.181 -22.311 1.00 72.00 276 ARG A O 1
ATOM 2060 N N . GLY A 1 277 ? 27.485 -3.292 -24.307 1.00 71.50 277 GLY A N 1
ATOM 2061 C CA . GLY A 1 277 ? 28.817 -3.604 -23.774 1.00 71.50 277 GLY A CA 1
ATOM 2062 C C . GLY A 1 277 ? 28.906 -4.957 -23.060 1.00 71.50 277 GLY A C 1
ATOM 2063 O O . GLY A 1 277 ? 29.784 -5.169 -22.232 1.00 71.50 277 GLY A O 1
ATOM 2064 N N . GLY A 1 278 ? 27.978 -5.874 -23.340 1.00 79.44 278 GLY A N 1
ATOM 2065 C CA . GLY A 1 278 ? 28.097 -7.263 -22.913 1.00 79.44 278 GLY A CA 1
ATOM 2066 C C . GLY A 1 278 ? 29.216 -7.973 -23.677 1.00 79.44 278 GLY A C 1
ATOM 2067 O O . GLY A 1 278 ? 29.418 -7.719 -24.862 1.00 79.44 278 GLY A O 1
ATOM 2068 N N . ALA A 1 279 ? 29.909 -8.894 -23.008 1.00 83.75 279 ALA A N 1
ATOM 2069 C CA . ALA A 1 279 ? 31.035 -9.623 -23.596 1.00 83.75 279 ALA A CA 1
ATOM 2070 C C . ALA A 1 279 ? 30.653 -10.494 -24.809 1.00 83.75 279 ALA A C 1
ATOM 2072 O O . ALA A 1 279 ? 31.504 -10.784 -25.636 1.00 83.75 279 ALA A O 1
ATOM 2073 N N . MET A 1 280 ? 29.388 -10.923 -24.902 1.00 91.56 280 MET A N 1
ATOM 2074 C CA . MET A 1 280 ? 28.873 -11.764 -25.985 1.00 91.56 280 MET A CA 1
ATOM 2075 C C . MET A 1 280 ? 27.348 -11.654 -26.101 1.00 91.56 280 MET A C 1
ATOM 2077 O O . MET A 1 280 ? 26.648 -11.331 -25.128 1.00 91.56 280 MET A O 1
ATOM 2081 N N . TRP A 1 281 ? 26.825 -11.960 -27.282 1.00 92.50 281 TRP A N 1
ATOM 2082 C CA . TRP A 1 281 ? 25.414 -12.197 -27.539 1.00 92.50 281 TRP A CA 1
ATOM 2083 C C . TRP A 1 281 ? 24.918 -13.401 -26.746 1.00 92.50 281 TRP A C 1
ATOM 2085 O O . TRP A 1 281 ? 25.572 -14.436 -26.655 1.00 92.50 281 TRP A O 1
ATOM 2095 N N . ARG A 1 282 ? 23.727 -13.249 -26.164 1.00 92.38 282 ARG A N 1
ATOM 2096 C CA . ARG A 1 282 ? 22.992 -14.310 -25.468 1.00 92.38 282 ARG A CA 1
ATOM 2097 C C . ARG A 1 282 ? 21.654 -14.534 -26.175 1.00 92.38 282 ARG A C 1
ATOM 2099 O O . ARG A 1 282 ? 21.104 -13.560 -26.700 1.00 92.38 282 ARG A O 1
ATOM 2106 N N . PRO A 1 283 ? 21.054 -15.734 -26.092 1.00 91.56 283 PRO A N 1
ATOM 2107 C CA . PRO A 1 283 ? 19.743 -16.015 -26.688 1.00 91.56 283 PRO A CA 1
ATOM 2108 C C . PRO A 1 283 ? 18.658 -15.008 -26.293 1.00 91.56 283 PRO A C 1
ATOM 2110 O O . PRO A 1 283 ? 17.851 -14.599 -27.119 1.00 91.56 283 PRO A O 1
ATOM 2113 N N . SER A 1 284 ? 18.663 -14.547 -25.039 1.00 87.31 284 SER A N 1
ATOM 2114 C CA . SER A 1 284 ? 17.713 -13.549 -24.530 1.00 87.31 284 SER A CA 1
ATOM 2115 C C . SER A 1 284 ? 17.903 -12.153 -25.138 1.00 87.31 284 SER A C 1
ATOM 2117 O O . SER A 1 284 ? 16.933 -11.404 -25.280 1.00 87.31 284 SER A O 1
ATOM 2119 N N . SER A 1 285 ? 19.130 -11.796 -25.526 1.00 86.19 285 SER A N 1
ATOM 2120 C CA . SER A 1 285 ? 19.430 -10.556 -26.251 1.00 86.19 285 SER A CA 1
ATOM 2121 C C . SER A 1 285 ? 18.904 -10.627 -27.684 1.00 86.19 285 SER A C 1
ATOM 2123 O O . SER A 1 285 ? 18.264 -9.680 -28.140 1.00 86.19 285 SER A O 1
ATOM 2125 N N . VAL A 1 286 ? 19.091 -11.771 -28.352 1.00 88.81 286 VAL A N 1
ATOM 2126 C CA . VAL A 1 286 ? 18.530 -12.042 -29.688 1.00 88.81 286 VAL A CA 1
ATOM 2127 C C . VAL A 1 286 ? 17.000 -12.065 -29.635 1.00 88.81 286 VAL A C 1
ATOM 2129 O O . VAL A 1 286 ? 16.338 -11.467 -30.475 1.00 88.81 286 VAL A O 1
ATOM 2132 N N . GLN A 1 287 ? 16.411 -12.663 -28.598 1.00 87.94 287 GLN A N 1
ATOM 2133 C CA . GLN A 1 287 ? 14.958 -12.712 -28.418 1.00 87.94 287 GLN A CA 1
ATOM 2134 C C . GLN A 1 287 ? 14.364 -11.300 -28.354 1.00 87.94 287 GLN A C 1
ATOM 2136 O O . GLN A 1 287 ? 13.385 -10.992 -29.031 1.00 87.94 287 GLN A O 1
ATOM 2141 N N . ARG A 1 288 ? 14.997 -10.396 -27.602 1.00 81.94 288 ARG A N 1
ATOM 2142 C CA . ARG A 1 288 ? 14.581 -8.988 -27.554 1.00 81.94 288 ARG A CA 1
ATOM 2143 C C . ARG A 1 288 ? 14.733 -8.268 -28.892 1.00 81.94 288 ARG A C 1
ATOM 2145 O O . ARG A 1 288 ? 13.895 -7.428 -29.201 1.00 81.94 288 ARG A O 1
ATOM 2152 N N . ALA A 1 289 ? 15.763 -8.599 -29.670 1.00 81.94 289 ALA A N 1
ATOM 2153 C CA . ALA A 1 289 ? 15.961 -8.049 -31.010 1.00 81.94 289 ALA A CA 1
ATOM 2154 C C . ALA A 1 289 ? 14.832 -8.430 -31.977 1.00 81.94 289 ALA A C 1
ATOM 2156 O O . ALA A 1 289 ? 14.429 -7.612 -32.792 1.00 81.94 289 ALA A O 1
ATOM 2157 N N . THR A 1 290 ? 14.253 -9.625 -31.820 1.00 81.94 290 THR A N 1
ATOM 2158 C CA . THR A 1 290 ? 13.096 -10.088 -32.615 1.00 81.94 290 THR A CA 1
ATOM 2159 C C . THR A 1 290 ? 11.760 -9.441 -32.219 1.00 81.94 290 THR A C 1
ATOM 2161 O O . THR A 1 290 ? 10.702 -9.879 -32.653 1.00 81.94 290 THR A O 1
ATOM 2164 N N . GLY A 1 291 ? 11.775 -8.414 -31.361 1.00 75.75 291 GLY A N 1
ATOM 2165 C CA . GLY A 1 291 ? 10.569 -7.704 -30.922 1.00 75.75 291 GLY A CA 1
ATOM 2166 C C . GLY A 1 291 ? 9.874 -8.310 -29.700 1.00 75.75 291 GLY A C 1
ATOM 2167 O O . GLY A 1 291 ? 8.871 -7.761 -29.238 1.00 75.75 291 GLY A O 1
ATOM 2168 N N . TYR A 1 292 ? 10.409 -9.386 -29.110 1.00 80.62 292 TYR A N 1
ATOM 2169 C CA . TYR A 1 292 ? 9.859 -9.944 -27.876 1.00 80.62 292 TYR A CA 1
ATOM 2170 C C . TYR A 1 292 ? 9.959 -8.933 -26.727 1.00 80.62 292 TYR A C 1
ATOM 2172 O O . TYR A 1 292 ? 11.042 -8.627 -26.209 1.00 80.62 292 TYR A O 1
ATOM 2180 N N . ARG A 1 293 ? 8.802 -8.460 -26.261 1.00 73.88 293 ARG A N 1
ATOM 2181 C CA . ARG A 1 293 ? 8.684 -7.807 -24.961 1.00 73.88 293 ARG A CA 1
ATOM 2182 C C . ARG A 1 293 ? 8.302 -8.850 -23.934 1.00 73.88 293 ARG A C 1
ATOM 2184 O O . ARG A 1 293 ? 7.219 -9.423 -23.995 1.00 73.88 293 ARG A O 1
ATOM 2191 N N . ARG A 1 294 ? 9.167 -9.022 -22.931 1.00 70.38 294 ARG A N 1
ATOM 2192 C CA . ARG A 1 294 ? 8.746 -9.647 -21.677 1.00 70.38 294 ARG A CA 1
ATOM 2193 C C . ARG A 1 294 ? 7.507 -8.876 -21.207 1.00 70.38 294 ARG A C 1
ATOM 2195 O O . ARG A 1 294 ? 7.610 -7.645 -21.137 1.00 70.38 294 ARG A O 1
ATOM 2202 N N . PRO A 1 295 ? 6.386 -9.547 -20.891 1.00 62.41 295 PRO A N 1
ATOM 2203 C CA . PRO A 1 295 ? 5.299 -8.896 -20.182 1.00 62.41 295 PRO A CA 1
ATOM 2204 C C . PRO A 1 295 ? 5.936 -8.175 -19.003 1.00 62.41 295 PRO A C 1
ATOM 2206 O O . PRO A 1 295 ? 6.707 -8.796 -18.257 1.00 62.41 295 PRO A O 1
ATOM 2209 N N . SER A 1 296 ? 5.726 -6.860 -18.871 1.00 53.19 296 SER A N 1
ATOM 2210 C CA . SER A 1 296 ? 6.130 -6.241 -17.616 1.00 53.19 296 SER A CA 1
ATOM 2211 C C . SER A 1 296 ? 5.418 -7.047 -16.536 1.00 53.19 296 SER A C 1
ATOM 2213 O O . SER A 1 296 ? 4.285 -7.492 -16.748 1.00 53.19 296 SER A O 1
ATOM 2215 N N . ALA A 1 297 ? 6.069 -7.288 -15.399 1.00 53.84 297 ALA A N 1
ATOM 2216 C CA . ALA A 1 297 ? 5.274 -7.525 -14.210 1.00 53.84 297 ALA A CA 1
ATOM 2217 C C . ALA A 1 297 ? 4.383 -6.285 -14.152 1.00 53.84 297 ALA A C 1
ATOM 2219 O O . ALA A 1 297 ? 4.890 -5.191 -13.906 1.00 53.84 297 ALA A O 1
ATOM 2220 N N . ALA A 1 298 ? 3.130 -6.396 -14.611 1.00 46.69 298 ALA A N 1
ATOM 2221 C CA . ALA A 1 298 ? 2.163 -5.328 -14.480 1.00 46.69 298 ALA A CA 1
ATOM 2222 C C . ALA A 1 298 ? 2.305 -4.902 -13.033 1.00 46.69 298 ALA A C 1
ATOM 2224 O O . ALA A 1 298 ? 2.388 -5.793 -12.184 1.00 46.69 298 ALA A O 1
ATOM 2225 N N . THR A 1 299 ? 2.495 -3.605 -12.788 1.00 45.47 299 THR A N 1
ATOM 2226 C CA . THR A 1 299 ? 2.556 -3.041 -11.445 1.00 45.47 299 THR A CA 1
ATOM 2227 C C . THR A 1 299 ? 1.427 -3.694 -10.672 1.00 45.47 299 THR A C 1
ATOM 2229 O O . THR A 1 299 ? 0.268 -3.345 -10.888 1.00 45.47 299 THR A O 1
ATOM 2232 N N . ARG A 1 300 ? 1.730 -4.734 -9.884 1.00 50.19 300 ARG A N 1
ATOM 2233 C CA . ARG A 1 300 ? 0.717 -5.433 -9.109 1.00 50.19 300 ARG A CA 1
ATOM 2234 C C . ARG A 1 300 ? 0.503 -4.495 -7.946 1.00 50.19 300 ARG A C 1
ATOM 2236 O O . ARG A 1 300 ? 1.113 -4.636 -6.895 1.00 50.19 300 ARG A O 1
ATOM 2243 N N . GLY A 1 301 ? -0.275 -3.447 -8.208 1.00 54.41 301 GLY A N 1
ATOM 2244 C CA . GLY A 1 301 ? -0.950 -2.729 -7.152 1.00 54.41 301 GLY A CA 1
ATOM 2245 C C . GLY A 1 301 ? -1.715 -3.749 -6.322 1.00 54.41 301 GLY A C 1
ATOM 2246 O O . GLY A 1 301 ? -1.983 -4.865 -6.774 1.00 54.41 301 GLY A O 1
ATOM 2247 N N . ILE A 1 302 ? -2.025 -3.375 -5.091 1.00 62.97 302 ILE A N 1
ATOM 2248 C CA . ILE A 1 302 ? -2.836 -4.204 -4.207 1.00 62.97 302 ILE A CA 1
ATOM 2249 C C . ILE A 1 302 ? -4.117 -4.568 -4.966 1.00 62.97 302 ILE A C 1
ATOM 2251 O O . ILE A 1 302 ? -4.899 -3.686 -5.324 1.00 62.97 302 ILE A O 1
ATOM 2255 N N . GLU A 1 303 ? -4.289 -5.852 -5.280 1.00 69.38 303 GLU A N 1
ATOM 2256 C CA . GLU A 1 303 ? -5.502 -6.337 -5.924 1.00 69.38 303 GLU A CA 1
ATOM 2257 C C . GLU A 1 303 ? -6.600 -6.313 -4.865 1.00 69.38 303 GLU A C 1
ATOM 2259 O O . GLU A 1 303 ? -6.622 -7.127 -3.943 1.00 69.38 303 GLU A O 1
ATOM 2264 N N . LEU A 1 304 ? -7.451 -5.291 -4.936 1.00 77.75 304 LEU A N 1
ATOM 2265 C CA . LEU A 1 304 ? -8.525 -5.116 -3.972 1.00 77.75 304 LEU A CA 1
ATOM 2266 C C . LEU A 1 304 ? -9.582 -6.206 -4.194 1.00 77.75 304 LEU A C 1
ATOM 2268 O O . LEU A 1 304 ? -10.001 -6.415 -5.339 1.00 77.75 304 LEU A O 1
ATOM 2272 N N . PRO A 1 305 ? -10.060 -6.873 -3.129 1.00 78.06 305 PRO A N 1
ATOM 2273 C CA . PRO A 1 305 ? -11.133 -7.846 -3.250 1.00 78.06 305 PRO A CA 1
ATOM 2274 C C . PRO A 1 305 ? -12.365 -7.228 -3.919 1.00 78.06 305 PRO A C 1
ATOM 2276 O O . PRO A 1 305 ? -12.825 -6.144 -3.535 1.00 78.06 305 PRO A O 1
ATOM 2279 N N . LYS A 1 306 ? -12.914 -7.933 -4.917 1.00 73.44 306 LYS A N 1
ATOM 2280 C CA . LYS A 1 306 ? -14.182 -7.553 -5.549 1.00 73.44 306 LYS A CA 1
ATOM 2281 C C . LYS A 1 306 ? -15.296 -7.660 -4.514 1.00 73.44 306 LYS A C 1
ATOM 2283 O O . LYS A 1 306 ? -15.434 -8.681 -3.846 1.00 73.44 306 LYS A O 1
ATOM 2288 N N . LEU A 1 307 ? -16.088 -6.602 -4.391 1.00 61.06 307 LEU A N 1
ATOM 2289 C CA . LEU A 1 307 ? -17.205 -6.567 -3.457 1.00 61.06 307 LEU A CA 1
ATOM 2290 C C . LEU A 1 307 ? -18.346 -7.432 -3.987 1.00 61.06 307 LEU A C 1
ATOM 2292 O O . LEU A 1 307 ? -18.711 -7.322 -5.159 1.00 61.06 307 LEU A O 1
ATOM 2296 N N . LYS A 1 308 ? -18.919 -8.274 -3.121 1.00 53.19 308 LYS A N 1
ATOM 2297 C CA . LYS A 1 308 ? -20.205 -8.913 -3.409 1.00 53.19 308 LYS A CA 1
ATOM 2298 C C . LYS A 1 308 ? -21.267 -7.800 -3.394 1.00 53.19 308 LYS A C 1
ATOM 2300 O O . LYS A 1 308 ? -21.281 -7.029 -2.432 1.00 53.19 308 LYS A O 1
ATOM 2305 N N . PRO A 1 309 ? -22.100 -7.647 -4.439 1.00 46.84 309 PRO A N 1
ATOM 2306 C CA . PRO A 1 309 ? -23.206 -6.696 -4.389 1.00 46.84 309 PRO A CA 1
ATOM 2307 C C . PRO A 1 309 ? -24.133 -7.038 -3.209 1.00 46.84 309 PRO A C 1
ATOM 2309 O O . PRO A 1 309 ? -24.206 -8.216 -2.839 1.00 46.84 309 PRO A O 1
ATOM 2312 N N . PRO A 1 310 ? -24.800 -6.040 -2.5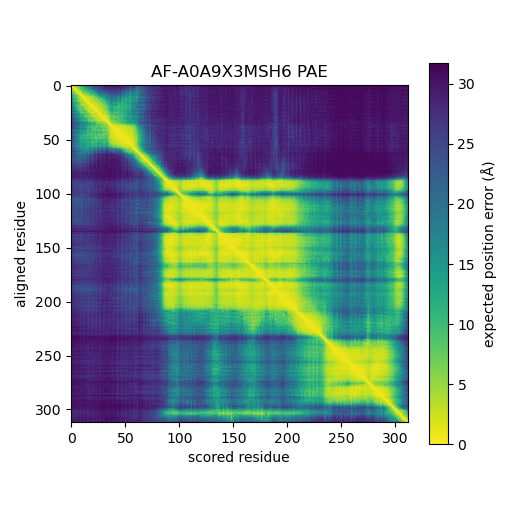98 1.00 44.94 310 PRO A N 1
ATOM 2313 C CA . PRO A 1 310 ? -25.750 -6.301 -1.522 1.00 44.94 310 PRO A CA 1
ATOM 2314 C C . PRO A 1 310 ? -26.815 -7.282 -2.024 1.00 44.94 310 PRO A C 1
ATOM 2316 O O . PRO A 1 310 ? -27.328 -7.120 -3.132 1.00 44.94 310 PRO A O 1
ATOM 2319 N N . GLU A 1 311 ? -27.097 -8.323 -1.239 1.00 45.56 311 GLU A N 1
ATOM 2320 C CA . GLU A 1 311 ? -28.258 -9.180 -1.484 1.00 45.56 311 GLU A CA 1
ATOM 2321 C C . GLU A 1 311 ? -29.503 -8.304 -1.274 1.00 45.56 311 GLU A C 1
ATOM 2323 O O . GLU A 1 311 ? -29.705 -7.779 -0.179 1.00 45.56 311 GLU A O 1
ATOM 2328 N N . ILE A 1 312 ? -30.231 -8.050 -2.368 1.00 44.19 312 ILE A N 1
ATOM 2329 C CA . ILE A 1 312 ? -31.499 -7.302 -2.404 1.00 44.19 312 ILE A CA 1
ATOM 2330 C C . ILE A 1 312 ? -32.626 -8.233 -1.972 1.00 44.19 312 ILE A C 1
ATOM 2332 O O . ILE A 1 312 ? -32.642 -9.379 -2.480 1.00 44.19 312 ILE A O 1
#